Protein AF-A0A4Q6CFD6-F1 (afdb_monomer)

Mean predicted aligned error: 5.99 Å

Nearest PDB structures (foldseek):
  7rit-assembly1_B  TM=1.776E-01  e=8.446E+00  Acinetobacter baumannii

pLDDT: mean 86.44, std 11.97, range [40.09, 97.31]

Sequence (255 aa):
MLVCKTVNGDTLKNSIEDVKRLFPLVIKRTWFPLLVLHFGKEISLQLLNYAGLMVQREGREDIGLLVAVVGTNFFFEILWSAVWSFAAI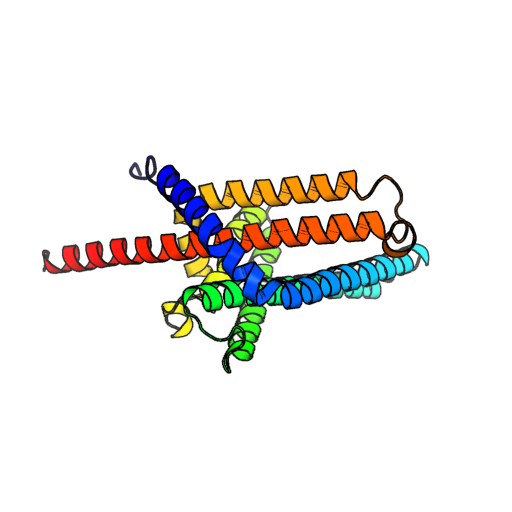SATRAALRDEPVFSSRSLTDLNQLLIEGVRSMAAVVFRLPLLLIPAAVEVLRLLFVPHVVILDRVYQVGQADALKRSRTFARLGWLPLLISTLLVFSTGILIDSVTQGASGEAWLWQRPGAFLLSALLTLFINLVYEVFLVALFLRLTVRIADSGENHAHVQLETS

Foldseek 3Di:
DPPQPPPQPVLLVVLVVLLVVQVVLLCVQQVVVLLVLLVVLVVVVLVLVVVVVVCVVVVPPPVVVVCVSVVVNVLSVLLSVLVNLLQLLLSSVCSVPVDPSDDPCSVVLSVVSSVLSVVLVVVLVVCVVVDPVVSVVSVLLLPCLSVCSPPPPCVVVVNDDSSVVSNVLCVSNVPSSVVLVVVLVVVLVVLCPVLVPPDPDSCCPPPVPSVVVSSVVNSVSSSSSSSSSNSSSVVSVVVVVVVVVVVVVVVVVVD

Radius of gyration: 20.45 Å; Cα contacts (8 Å, |Δi|>4): 184; chains: 1; bounding box: 67×40×55 Å

Solvent-accessible surface area (backbone atoms only — not comparable to full-atom values): 14093 Å² total; per-residue (Å²): 146,80,89,76,85,72,66,66,61,62,54,48,56,51,24,52,54,46,29,70,62,45,49,63,48,29,46,77,76,37,45,66,64,53,46,55,53,50,54,50,47,53,54,51,51,52,53,50,51,51,52,52,51,51,49,60,70,71,70,59,86,47,62,68,58,51,51,50,51,53,53,49,52,53,49,50,52,52,50,49,50,39,53,47,51,50,52,53,52,33,31,46,49,15,56,74,69,76,45,70,62,74,51,95,57,45,66,58,53,49,51,51,36,46,56,50,48,54,55,52,47,49,62,29,58,74,30,46,84,80,39,65,66,66,21,54,54,45,50,61,26,48,67,40,31,64,52,36,64,76,67,33,64,54,40,70,73,67,78,45,57,51,68,64,52,13,38,52,53,32,67,78,43,41,64,63,50,50,54,53,51,51,50,53,52,51,50,49,53,50,50,47,63,70,60,58,66,92,57,99,58,77,50,67,79,78,39,46,67,56,47,51,52,49,52,53,51,49,52,52,51,54,50,54,48,50,47,36,51,50,39,43,48,55,53,52,50,53,53,51,51,62,54,49,54,56,54,56,54,58,57,63,79,75,108

Structure (mmCIF, N/CA/C/O backbone):
data_AF-A0A4Q6CFD6-F1
#
_entry.id   AF-A0A4Q6CFD6-F1
#
loop_
_atom_site.group_PDB
_atom_site.id
_atom_site.type_symbol
_atom_site.label_atom_id
_atom_site.label_alt_id
_atom_site.label_comp_id
_atom_site.label_asym_id
_atom_site.label_entity_id
_atom_site.label_seq_id
_atom_site.pdbx_PDB_ins_code
_atom_site.Cartn_x
_atom_site.Cartn_y
_atom_site.Cartn_z
_atom_site.occupancy
_atom_site.B_iso_or_equiv
_atom_site.auth_seq_id
_atom_site.auth_comp_id
_atom_site.auth_asym_id
_atom_site.auth_atom_id
_atom_site.pdbx_PDB_model_num
ATOM 1 N N . MET A 1 1 ? -27.867 18.182 6.237 1.00 45.31 1 MET A N 1
ATOM 2 C CA . MET A 1 1 ? -26.521 18.166 5.613 1.00 45.31 1 MET A CA 1
ATOM 3 C C . MET A 1 1 ? -25.589 19.216 6.253 1.00 45.31 1 MET A C 1
ATOM 5 O O . MET A 1 1 ? -24.952 19.971 5.536 1.00 45.31 1 MET A O 1
ATOM 9 N N . LEU A 1 2 ? -25.499 19.294 7.595 1.00 40.09 2 LEU A N 1
ATOM 10 C CA . LEU A 1 2 ? -24.800 20.402 8.290 1.00 40.09 2 LEU A CA 1
ATOM 11 C C . LEU A 1 2 ? -23.955 20.006 9.523 1.00 40.09 2 LEU A C 1
ATOM 13 O O . LEU A 1 2 ? -23.436 20.882 10.201 1.00 40.09 2 LEU A O 1
ATOM 17 N N . VAL A 1 3 ? -23.709 18.714 9.776 1.00 44.31 3 VAL A N 1
ATOM 18 C CA . VAL A 1 3 ? -22.862 18.252 10.903 1.00 44.31 3 VAL A CA 1
ATOM 19 C C . VAL A 1 3 ? -21.558 17.637 10.387 1.00 44.31 3 VAL A C 1
ATOM 21 O O . VAL A 1 3 ? -21.217 16.499 10.684 1.00 44.31 3 VAL A O 1
ATOM 24 N N . CYS A 1 4 ? -20.836 18.365 9.531 1.00 49.62 4 CYS A N 1
ATOM 25 C CA . CYS A 1 4 ? -19.541 17.903 9.009 1.00 49.62 4 CYS A CA 1
ATOM 26 C C . CYS A 1 4 ? -18.388 18.887 9.273 1.00 49.62 4 CYS A C 1
ATOM 28 O O . CYS A 1 4 ? -17.278 18.659 8.800 1.00 49.62 4 CYS A O 1
ATOM 30 N N . LYS A 1 5 ? -18.629 19.995 9.993 1.00 50.88 5 LYS A N 1
ATOM 31 C CA . LYS A 1 5 ? -17.752 21.176 9.920 1.00 50.88 5 LYS A CA 1
ATOM 32 C C . LYS A 1 5 ? -16.665 21.305 10.995 1.00 50.88 5 LYS A C 1
ATOM 34 O O . LYS A 1 5 ? -15.739 22.069 10.772 1.00 50.88 5 LYS A O 1
ATOM 39 N N . THR A 1 6 ? -16.712 20.562 12.101 1.00 53.62 6 THR A N 1
ATOM 40 C CA . THR A 1 6 ? -15.734 20.732 13.204 1.00 53.62 6 THR A CA 1
ATOM 41 C C . THR A 1 6 ? -14.923 19.483 13.549 1.00 53.62 6 THR A C 1
ATOM 43 O O . THR A 1 6 ? -13.906 19.589 14.219 1.00 53.62 6 THR A O 1
ATOM 46 N N . VAL A 1 7 ? -15.291 18.301 13.047 1.00 57.81 7 VAL A N 1
ATOM 47 C CA . VAL A 1 7 ? -14.752 17.033 13.585 1.00 57.81 7 VAL A CA 1
ATOM 48 C C . VAL A 1 7 ? -13.435 16.570 12.934 1.00 57.81 7 VAL A C 1
ATOM 50 O O . VAL A 1 7 ? -12.768 15.655 13.418 1.00 57.81 7 VAL A O 1
ATOM 53 N N . ASN A 1 8 ? -13.002 17.208 11.845 1.00 67.88 8 ASN A N 1
ATOM 54 C CA . ASN A 1 8 ?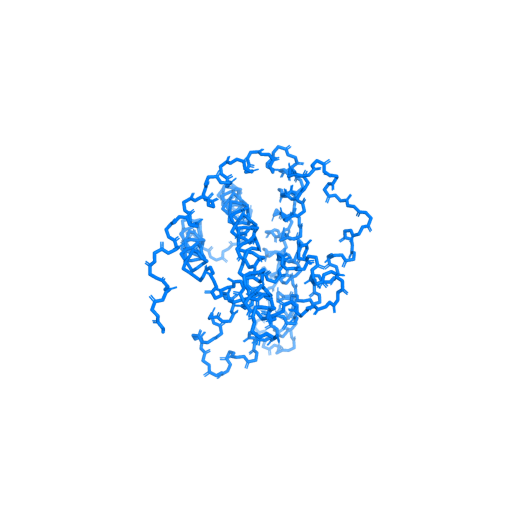 -11.803 16.759 11.125 1.00 67.88 8 ASN A CA 1
ATOM 55 C C . ASN A 1 8 ? -10.486 17.232 11.763 1.00 67.88 8 ASN A C 1
ATOM 57 O O . ASN A 1 8 ? -9.474 16.553 11.602 1.00 67.88 8 ASN A O 1
ATOM 61 N N . GLY A 1 9 ? -10.495 18.350 12.501 1.00 79.12 9 GLY A N 1
ATOM 62 C CA . GLY A 1 9 ? -9.289 18.909 13.122 1.00 79.12 9 GLY A CA 1
ATOM 63 C C . GLY A 1 9 ? -8.735 18.022 14.237 1.00 79.12 9 GLY A C 1
ATOM 64 O O . GLY A 1 9 ? -7.577 17.606 14.182 1.00 79.12 9 GLY A O 1
ATOM 65 N N . ASP A 1 10 ? -9.588 17.657 15.197 1.00 85.75 10 ASP A N 1
ATOM 66 C CA . ASP A 1 10 ? -9.185 16.838 16.347 1.00 85.75 10 ASP A CA 1
ATOM 67 C C . ASP A 1 10 ? -8.786 15.424 15.926 1.00 85.75 10 ASP A C 1
ATOM 69 O O . ASP A 1 10 ? -7.810 14.872 16.431 1.00 85.75 10 ASP A O 1
ATOM 73 N N . THR A 1 11 ? -9.486 14.848 14.941 1.00 85.88 11 THR A N 1
ATOM 74 C CA . THR A 1 11 ? -9.147 13.519 14.412 1.00 85.88 11 THR A CA 1
ATOM 75 C C . THR A 1 11 ? -7.726 13.508 13.846 1.00 85.88 11 THR A C 1
ATOM 77 O O . THR A 1 11 ? -6.941 12.633 14.199 1.00 85.88 11 THR A O 1
ATOM 80 N N . LEU A 1 12 ? -7.371 14.502 13.021 1.00 85.94 12 LEU A N 1
ATOM 81 C CA . LEU A 1 12 ? -6.040 14.595 12.422 1.00 85.94 12 LEU A CA 1
ATOM 82 C C . LEU A 1 12 ? -4.954 14.823 13.477 1.00 85.94 12 LEU A C 1
ATOM 84 O O . LEU A 1 12 ? -3.947 14.116 13.477 1.00 85.94 12 LEU A O 1
ATOM 88 N N . LYS A 1 13 ? -5.158 15.793 14.378 1.00 90.56 13 LYS A N 1
ATOM 89 C CA . LYS A 1 13 ? -4.190 16.121 15.433 1.00 90.56 13 LYS A CA 1
ATOM 90 C C . LYS A 1 13 ? -3.875 14.893 16.279 1.00 90.56 13 LYS A C 1
ATOM 92 O O . LYS A 1 13 ? -2.713 14.550 16.481 1.00 90.56 13 LYS A O 1
ATOM 97 N N . ASN A 1 14 ? -4.915 14.205 16.718 1.00 90.88 14 ASN A N 1
ATOM 98 C CA . ASN A 1 14 ? -4.748 13.077 17.602 1.00 90.88 14 ASN A CA 1
ATOM 99 C C . ASN A 1 14 ? -4.170 11.850 16.846 1.00 90.88 14 ASN A C 1
ATOM 101 O O . ASN A 1 14 ? -3.363 11.113 17.408 1.00 90.88 14 ASN A O 1
ATOM 105 N N . SER A 1 15 ? -4.485 11.655 15.554 1.00 88.38 15 SER A N 1
ATOM 106 C CA . SER A 1 15 ? -3.799 10.653 14.712 1.00 88.38 15 SER A CA 1
ATOM 107 C C . SER A 1 15 ? -2.291 10.910 14.627 1.00 88.38 15 SER A C 1
ATOM 109 O O . SER A 1 15 ? -1.509 9.965 14.665 1.00 88.38 15 SER A O 1
ATOM 111 N N . ILE A 1 16 ? -1.861 12.172 14.544 1.00 90.94 16 ILE A N 1
ATOM 112 C CA . ILE A 1 16 ? -0.434 12.532 14.529 1.00 90.94 16 ILE A CA 1
ATOM 113 C C . ILE A 1 16 ? 0.237 12.184 15.867 1.00 90.94 16 ILE A C 1
ATOM 115 O O . ILE A 1 16 ? 1.375 11.712 15.881 1.00 90.94 16 ILE A O 1
ATOM 119 N N . GLU A 1 17 ? -0.447 12.398 16.992 1.00 94.19 17 GLU A N 1
ATOM 120 C CA . GLU A 1 17 ? 0.059 12.014 18.317 1.00 94.19 17 GLU A CA 1
ATOM 121 C C . GLU A 1 17 ? 0.232 10.493 18.442 1.00 94.19 17 GLU A C 1
ATOM 123 O O . GLU A 1 17 ? 1.274 10.034 18.919 1.00 94.19 17 GLU A O 1
ATOM 128 N N . ASP A 1 18 ? -0.716 9.708 17.924 1.00 91.56 18 ASP A N 1
ATOM 129 C CA . ASP A 1 18 ? -0.591 8.248 17.887 1.00 91.56 18 ASP A CA 1
ATOM 130 C C . ASP A 1 18 ? 0.596 7.805 17.030 1.00 91.56 18 ASP A C 1
ATOM 132 O O . ASP A 1 18 ? 1.359 6.939 17.452 1.00 91.56 18 ASP A O 1
ATOM 136 N N . VAL A 1 19 ? 0.810 8.420 15.860 1.00 92.50 19 VAL A N 1
ATOM 137 C CA . VAL A 1 19 ? 1.964 8.104 14.999 1.00 92.50 19 VAL A CA 1
ATOM 138 C C . VAL A 1 19 ? 3.273 8.329 15.744 1.00 92.50 19 VAL A C 1
ATOM 140 O O . VAL A 1 19 ? 4.127 7.446 15.739 1.00 92.50 19 VAL A O 1
ATOM 143 N N . LYS A 1 20 ? 3.427 9.458 16.449 1.00 93.88 20 LYS A N 1
ATOM 144 C CA . LYS A 1 20 ? 4.636 9.740 17.246 1.00 93.88 20 LYS A CA 1
ATOM 145 C C . LYS A 1 20 ? 4.902 8.664 18.299 1.00 93.88 20 LYS A C 1
ATOM 147 O O . LYS A 1 20 ? 6.059 8.348 18.567 1.00 93.88 20 LYS A O 1
ATOM 152 N N . ARG A 1 21 ? 3.844 8.093 18.879 1.00 93.44 21 ARG A N 1
ATOM 153 C CA . ARG A 1 21 ? 3.939 7.019 19.874 1.00 93.44 21 ARG A CA 1
ATOM 154 C C . ARG A 1 21 ? 4.226 5.654 19.242 1.00 93.44 21 ARG A C 1
ATOM 156 O O . ARG A 1 21 ? 5.036 4.899 19.773 1.00 93.44 21 ARG A O 1
ATOM 163 N N . LEU A 1 22 ? 3.561 5.326 18.135 1.00 90.50 22 LEU A N 1
ATOM 164 C CA . LEU A 1 22 ? 3.615 4.005 17.499 1.00 90.50 22 LEU A CA 1
ATOM 165 C C . LEU A 1 22 ? 4.868 3.805 16.655 1.00 90.50 22 LEU A C 1
ATOM 167 O O . LEU A 1 22 ? 5.467 2.733 16.685 1.00 90.50 22 LEU A O 1
ATOM 171 N N . PHE A 1 23 ? 5.291 4.838 15.935 1.00 93.00 23 PHE A N 1
ATOM 172 C CA . PHE A 1 23 ? 6.410 4.776 15.005 1.00 93.00 23 PHE A CA 1
ATOM 173 C C . PHE A 1 23 ? 7.713 4.205 15.604 1.00 93.00 23 PHE A C 1
ATOM 175 O O . PHE A 1 23 ? 8.246 3.251 15.029 1.00 93.00 23 PHE A O 1
ATOM 182 N N . PRO A 1 24 ? 8.223 4.673 16.767 1.00 93.69 24 PRO A N 1
ATOM 183 C CA . PRO A 1 24 ? 9.449 4.112 17.341 1.00 93.69 24 PRO A CA 1
ATOM 184 C C . PRO A 1 24 ? 9.294 2.642 17.760 1.00 93.69 24 PRO A C 1
ATOM 186 O O . PRO A 1 24 ? 10.254 1.875 17.671 1.00 93.69 24 PRO A O 1
ATOM 189 N N . LEU A 1 25 ? 8.093 2.226 18.179 1.00 91.44 25 LEU A N 1
ATOM 190 C CA . LEU A 1 25 ? 7.808 0.835 18.546 1.00 91.44 25 LEU A CA 1
ATOM 191 C C . LEU A 1 25 ? 7.821 -0.076 17.313 1.00 91.44 25 LEU A C 1
ATOM 193 O O . LEU A 1 25 ? 8.424 -1.151 17.347 1.00 91.44 25 LEU A O 1
ATOM 197 N N . VAL A 1 26 ? 7.204 0.381 16.219 1.00 91.00 26 VAL A N 1
ATOM 198 C CA . VAL A 1 26 ? 7.178 -0.330 14.934 1.00 91.00 26 VAL A CA 1
ATOM 199 C C . VAL A 1 26 ? 8.594 -0.492 14.388 1.00 91.00 26 VAL A C 1
ATOM 201 O O . VAL A 1 26 ? 9.001 -1.619 14.096 1.00 91.00 26 VAL A O 1
ATOM 204 N N . ILE A 1 27 ? 9.380 0.592 14.341 1.00 92.62 27 ILE A N 1
ATOM 205 C CA . ILE A 1 27 ? 10.785 0.538 13.912 1.00 92.62 27 ILE A CA 1
ATOM 206 C C . ILE A 1 27 ? 11.562 -0.469 14.755 1.00 92.62 27 ILE A C 1
ATOM 208 O O . ILE A 1 27 ? 12.156 -1.391 14.202 1.00 92.62 27 ILE A O 1
ATOM 212 N N . LYS A 1 28 ? 11.526 -0.348 16.087 1.00 91.62 28 LYS A N 1
ATOM 213 C CA . LYS A 1 28 ? 12.325 -1.200 16.979 1.00 91.62 28 LYS A CA 1
ATOM 214 C C . LYS A 1 28 ? 12.089 -2.694 16.733 1.00 91.62 28 LYS A C 1
ATOM 216 O O . LYS A 1 28 ? 13.033 -3.475 16.816 1.00 91.62 28 LYS A O 1
ATOM 221 N N . ARG A 1 29 ? 10.848 -3.090 16.434 1.00 86.38 29 ARG A N 1
ATOM 222 C CA . ARG A 1 29 ? 10.456 -4.500 16.291 1.00 86.38 29 ARG A CA 1
ATOM 223 C C . ARG A 1 29 ? 10.582 -5.030 14.860 1.00 86.38 29 ARG A C 1
ATOM 225 O O . ARG A 1 29 ? 10.753 -6.233 14.693 1.00 86.38 29 ARG A O 1
ATOM 232 N N . THR A 1 30 ? 10.479 -4.173 13.840 1.00 87.12 30 THR A N 1
ATOM 233 C CA . THR A 1 30 ? 10.260 -4.625 12.448 1.00 87.12 30 THR A CA 1
ATOM 234 C C . THR A 1 30 ? 11.104 -3.940 11.378 1.00 87.12 30 THR A C 1
ATOM 236 O O . THR A 1 30 ? 10.940 -4.253 10.200 1.00 87.12 30 THR A O 1
ATOM 239 N N . TRP A 1 31 ? 12.050 -3.069 11.750 1.00 88.38 31 TRP A N 1
ATOM 240 C CA . TRP A 1 31 ? 12.871 -2.348 10.770 1.00 88.38 31 TRP A CA 1
ATOM 241 C C . TRP A 1 31 ? 13.600 -3.279 9.791 1.00 88.38 31 TRP A C 1
ATOM 243 O O . TRP A 1 31 ? 13.609 -2.996 8.599 1.00 88.38 31 TRP A O 1
ATOM 253 N N . PHE A 1 32 ? 14.170 -4.396 10.262 1.00 90.75 32 PHE A N 1
ATOM 254 C CA . PHE A 1 32 ? 14.958 -5.283 9.403 1.00 90.75 32 PHE A CA 1
ATOM 255 C C . PHE A 1 32 ? 14.094 -6.030 8.369 1.00 90.75 32 PHE A C 1
ATOM 257 O O . PHE A 1 32 ? 14.394 -5.915 7.181 1.00 90.75 32 PHE A O 1
ATOM 264 N N . PRO A 1 33 ? 12.989 -6.716 8.740 1.00 89.88 33 PRO A N 1
ATOM 265 C CA . PRO A 1 33 ? 12.071 -7.290 7.755 1.00 89.88 33 PRO A CA 1
ATOM 266 C C . PRO A 1 33 ? 11.522 -6.264 6.758 1.00 89.88 33 PRO A C 1
ATOM 268 O O . PRO A 1 33 ? 11.479 -6.544 5.564 1.00 89.88 33 PRO A O 1
ATOM 271 N N . LEU A 1 34 ? 11.138 -5.070 7.226 1.00 90.06 34 LEU A N 1
ATOM 272 C CA . LEU A 1 34 ? 10.623 -4.009 6.355 1.00 90.06 34 LEU A CA 1
ATOM 273 C C . LEU A 1 34 ? 11.688 -3.506 5.378 1.00 90.06 34 LEU A C 1
ATOM 275 O O . LEU A 1 34 ? 11.382 -3.272 4.213 1.00 90.06 34 LEU A O 1
ATOM 279 N N . LEU A 1 35 ? 12.938 -3.395 5.830 1.00 92.19 35 LEU A N 1
ATOM 280 C CA . LEU A 1 35 ? 14.068 -3.044 4.980 1.00 92.19 35 LEU A CA 1
ATOM 281 C C . LEU A 1 35 ? 14.268 -4.108 3.898 1.00 92.19 35 LEU A C 1
ATOM 283 O O . LEU A 1 35 ? 14.272 -3.772 2.719 1.00 92.19 35 LEU A O 1
ATOM 287 N N . VAL A 1 36 ? 14.357 -5.389 4.269 1.00 93.00 36 VAL A N 1
ATOM 288 C CA . VAL A 1 36 ? 14.520 -6.490 3.303 1.00 93.00 36 VAL A CA 1
ATOM 289 C C . VAL A 1 36 ? 13.386 -6.501 2.274 1.00 93.00 36 VAL A C 1
ATOM 291 O O . VAL A 1 36 ? 13.651 -6.607 1.078 1.00 93.00 36 VAL A O 1
ATOM 294 N N . LEU A 1 37 ? 12.136 -6.336 2.716 1.00 92.19 37 LEU A N 1
ATOM 295 C CA . LEU A 1 37 ? 10.973 -6.269 1.829 1.00 92.19 37 LEU A CA 1
ATOM 296 C C . LEU A 1 37 ? 11.038 -5.074 0.874 1.00 92.19 37 LEU A C 1
ATOM 298 O O . LEU A 1 37 ? 10.782 -5.229 -0.318 1.00 92.19 37 LEU A O 1
ATOM 302 N N . HIS A 1 38 ? 11.403 -3.895 1.376 1.00 90.62 38 HIS A N 1
ATOM 303 C CA . HIS A 1 38 ? 11.493 -2.694 0.554 1.00 90.62 38 HIS A CA 1
ATOM 304 C C . HIS A 1 38 ? 12.606 -2.799 -0.491 1.00 90.62 38 HIS A C 1
ATOM 306 O O . HIS A 1 38 ? 12.354 -2.573 -1.668 1.00 90.62 38 HIS A O 1
ATOM 312 N N . PHE A 1 39 ? 13.810 -3.225 -0.102 1.00 90.50 39 PHE A N 1
ATOM 313 C CA . PHE A 1 39 ? 14.898 -3.439 -1.061 1.00 90.50 39 PHE A CA 1
ATOM 314 C C . PHE A 1 39 ? 14.562 -4.540 -2.071 1.00 90.50 39 PHE A C 1
ATOM 316 O O . PHE A 1 39 ? 14.863 -4.392 -3.253 1.00 90.50 39 PHE A O 1
ATOM 323 N N . GLY A 1 40 ? 13.896 -5.615 -1.638 1.00 91.44 40 GLY A N 1
ATOM 324 C CA . GLY A 1 40 ? 13.399 -6.660 -2.533 1.00 91.44 40 GLY A CA 1
ATOM 325 C C . GLY A 1 40 ? 12.425 -6.118 -3.582 1.00 91.44 40 GLY A C 1
ATOM 326 O O . GLY A 1 40 ? 12.566 -6.439 -4.766 1.00 91.44 40 GLY A O 1
ATOM 327 N N . LYS A 1 41 ? 11.493 -5.243 -3.175 1.00 90.94 41 LYS A N 1
ATOM 328 C CA . LYS A 1 41 ? 10.598 -4.519 -4.087 1.00 90.94 41 LYS A CA 1
ATOM 329 C C . LYS A 1 41 ? 11.390 -3.673 -5.083 1.00 90.94 41 LYS A C 1
ATOM 331 O O . LYS A 1 41 ? 11.209 -3.850 -6.284 1.00 90.94 41 LYS A O 1
ATOM 336 N N . GLU A 1 42 ? 12.271 -2.796 -4.604 1.00 86.62 42 GLU A N 1
ATOM 337 C CA . GLU A 1 42 ? 13.028 -1.879 -5.467 1.00 86.62 42 GLU A CA 1
ATOM 338 C C . GLU A 1 42 ? 13.885 -2.634 -6.492 1.00 86.62 42 GLU A C 1
ATOM 340 O O . GLU A 1 42 ? 13.864 -2.314 -7.678 1.00 86.62 42 GLU A O 1
ATOM 345 N N . ILE A 1 43 ? 14.576 -3.700 -6.075 1.00 87.06 43 ILE A N 1
ATOM 346 C CA . ILE A 1 43 ? 15.359 -4.545 -6.988 1.00 87.06 43 ILE A CA 1
ATOM 347 C C . ILE A 1 43 ? 14.451 -5.203 -8.034 1.00 87.06 43 ILE A C 1
ATOM 349 O O . ILE A 1 43 ? 14.777 -5.196 -9.221 1.00 87.06 43 ILE A O 1
ATOM 353 N N . SER A 1 44 ? 13.301 -5.741 -7.618 1.00 89.19 44 SER A N 1
ATOM 354 C CA . SER A 1 44 ? 12.350 -6.388 -8.532 1.00 89.19 44 SER A CA 1
ATOM 355 C C . SER A 1 44 ? 11.814 -5.408 -9.580 1.00 89.19 44 SER A C 1
ATOM 357 O O . SER A 1 44 ? 11.769 -5.741 -10.763 1.00 89.19 44 SER A O 1
ATOM 359 N N . LEU A 1 45 ? 11.463 -4.186 -9.168 1.00 85.25 45 LEU A N 1
ATOM 360 C CA . LEU A 1 45 ? 10.993 -3.138 -10.076 1.00 85.25 45 LEU A CA 1
ATOM 361 C C . LEU A 1 45 ? 12.082 -2.697 -11.056 1.00 85.25 45 LEU A C 1
ATOM 363 O O . LEU A 1 45 ? 11.811 -2.550 -12.246 1.00 85.25 45 LEU A O 1
ATOM 367 N N . GLN A 1 46 ? 13.328 -2.551 -10.600 1.00 83.81 46 GLN A N 1
ATOM 368 C CA . GLN A 1 46 ? 14.454 -2.225 -11.481 1.00 83.81 46 GLN A CA 1
ATOM 369 C C . GLN A 1 46 ? 14.698 -3.317 -12.532 1.00 83.81 46 GLN A C 1
ATOM 371 O O . GLN A 1 46 ? 14.918 -3.003 -13.702 1.00 83.81 46 GLN A O 1
ATOM 376 N N . LEU A 1 47 ? 14.607 -4.595 -12.148 1.00 85.81 47 LEU A N 1
ATOM 377 C CA . LEU A 1 47 ? 14.736 -5.717 -13.083 1.00 85.81 47 LEU A CA 1
ATOM 378 C C . LEU A 1 47 ? 13.609 -5.731 -14.126 1.00 85.81 47 LEU A C 1
ATOM 380 O O . LEU A 1 47 ? 13.875 -5.939 -15.310 1.00 85.81 47 LEU A O 1
ATOM 384 N N . LEU A 1 48 ? 12.366 -5.465 -13.712 1.00 86.12 48 LEU A N 1
ATOM 385 C CA . LEU A 1 48 ? 11.216 -5.384 -14.620 1.00 86.12 48 LEU A CA 1
ATOM 386 C C . LEU A 1 48 ? 11.323 -4.199 -15.583 1.00 86.12 48 LEU A C 1
ATOM 388 O O . LEU A 1 48 ? 11.087 -4.362 -16.780 1.00 86.12 48 LEU A O 1
ATOM 392 N N . ASN A 1 49 ? 11.731 -3.031 -15.089 1.00 83.81 49 ASN A N 1
ATOM 393 C CA . ASN A 1 49 ? 11.950 -1.847 -15.918 1.00 83.81 49 ASN A CA 1
ATOM 394 C C . ASN A 1 49 ? 13.066 -2.085 -16.940 1.00 83.81 49 ASN A C 1
ATOM 396 O O . ASN A 1 49 ? 12.914 -1.747 -18.113 1.00 83.81 49 ASN A O 1
ATOM 400 N N . TYR A 1 50 ? 14.163 -2.721 -16.524 1.00 84.06 50 TYR A N 1
ATOM 401 C CA . TYR A 1 50 ? 15.242 -3.109 -17.428 1.00 84.06 50 TYR A CA 1
ATOM 402 C C . TYR A 1 50 ? 14.764 -4.081 -18.514 1.00 84.06 50 TYR A C 1
ATOM 404 O O . TYR A 1 50 ? 15.061 -3.874 -19.690 1.00 84.06 50 TYR A O 1
ATOM 412 N N . ALA A 1 51 ? 13.979 -5.099 -18.146 1.00 84.81 51 ALA A N 1
ATOM 413 C CA . ALA A 1 51 ? 13.380 -6.015 -19.111 1.00 84.81 51 ALA A CA 1
ATOM 414 C C . ALA A 1 51 ? 12.472 -5.267 -20.104 1.00 84.81 51 ALA A C 1
ATOM 416 O O . ALA A 1 51 ? 12.601 -5.460 -21.310 1.00 84.81 51 ALA A O 1
ATOM 417 N N . GLY A 1 52 ? 11.626 -4.350 -19.621 1.00 84.81 52 GLY A N 1
ATOM 418 C CA . GLY A 1 52 ? 10.773 -3.511 -20.468 1.00 84.81 52 GLY A CA 1
ATOM 419 C C . GLY A 1 52 ? 11.562 -2.645 -21.456 1.00 84.81 52 GLY A C 1
ATOM 420 O O . GLY A 1 52 ? 11.201 -2.568 -22.630 1.00 84.81 52 GLY A O 1
ATOM 421 N N . LEU A 1 53 ? 12.678 -2.054 -21.020 1.00 84.38 53 LEU A N 1
ATOM 422 C CA . LEU A 1 53 ? 13.568 -1.281 -21.891 1.00 84.38 53 LEU A CA 1
ATOM 423 C C . LEU A 1 53 ? 14.240 -2.149 -22.960 1.00 84.38 53 LEU A C 1
ATOM 425 O O . LEU A 1 53 ? 14.387 -1.700 -24.095 1.00 84.38 53 LEU A O 1
ATOM 429 N N . MET A 1 54 ? 14.638 -3.378 -22.626 1.00 84.38 54 MET A N 1
ATOM 430 C CA . MET A 1 54 ? 15.232 -4.293 -23.606 1.00 84.38 54 MET A CA 1
ATOM 431 C C . MET A 1 54 ? 14.227 -4.712 -24.677 1.00 84.38 54 MET A C 1
ATOM 433 O O . MET A 1 54 ? 14.554 -4.665 -25.860 1.00 84.38 54 MET A O 1
ATOM 437 N N . VAL A 1 55 ? 12.982 -4.992 -24.283 1.00 84.81 55 VAL A N 1
ATOM 438 C CA . VAL A 1 55 ? 11.889 -5.264 -25.229 1.00 84.81 55 VAL A CA 1
ATOM 439 C C . VAL A 1 55 ? 11.674 -4.092 -26.190 1.00 84.81 55 VAL A C 1
ATOM 441 O O . VAL A 1 55 ? 11.555 -4.296 -27.396 1.00 84.81 55 VAL A O 1
ATOM 444 N N . GLN A 1 56 ? 11.676 -2.856 -25.681 1.00 83.69 56 GLN A N 1
ATOM 445 C CA . GLN A 1 56 ? 11.515 -1.660 -26.515 1.00 83.69 56 GLN A CA 1
ATOM 446 C C . GLN A 1 56 ? 12.700 -1.434 -27.465 1.00 83.69 56 GLN A C 1
ATOM 448 O O . GLN A 1 56 ? 12.501 -1.049 -28.616 1.00 83.69 56 GLN A O 1
ATOM 453 N N . ARG A 1 57 ? 13.936 -1.673 -27.004 1.00 85.00 57 ARG A N 1
ATOM 454 C CA . ARG A 1 57 ? 15.157 -1.466 -27.804 1.00 85.00 57 ARG A CA 1
ATOM 455 C C . ARG A 1 57 ? 15.289 -2.440 -28.967 1.00 85.00 57 ARG A C 1
ATOM 457 O O . ARG A 1 57 ? 15.824 -2.055 -30.001 1.00 85.00 57 ARG A O 1
ATOM 464 N N . GLU A 1 58 ? 14.811 -3.672 -28.820 1.00 84.25 58 GLU A N 1
ATOM 465 C CA . GLU A 1 58 ? 14.876 -4.675 -29.889 1.00 84.25 58 GLU A CA 1
ATOM 466 C C . GLU A 1 58 ? 13.911 -4.394 -31.055 1.00 84.25 58 GLU A C 1
ATOM 468 O O . GLU A 1 58 ? 13.925 -5.121 -32.048 1.00 84.25 58 GLU A O 1
ATOM 473 N N . GLY A 1 59 ? 13.084 -3.341 -30.975 1.00 72.69 59 GLY A N 1
ATOM 474 C CA . GLY A 1 59 ? 12.216 -2.905 -32.075 1.00 72.69 59 GLY A CA 1
ATOM 475 C C . GLY A 1 59 ? 11.157 -3.936 -32.474 1.00 72.69 59 GLY A C 1
ATOM 476 O O . GLY A 1 59 ? 10.524 -3.808 -33.521 1.00 72.69 59 GLY A O 1
ATOM 477 N N . ARG A 1 60 ? 10.962 -4.977 -31.657 1.00 69.38 60 ARG A N 1
ATOM 478 C CA . ARG A 1 60 ? 9.906 -5.965 -31.837 1.00 69.38 60 ARG A CA 1
ATOM 479 C C . ARG A 1 60 ? 8.647 -5.435 -31.175 1.00 69.38 60 ARG A C 1
ATOM 481 O O . ARG A 1 60 ? 8.486 -5.533 -29.963 1.00 69.38 60 ARG A O 1
ATOM 488 N N . GLU A 1 61 ? 7.735 -4.918 -31.991 1.00 72.81 61 GLU A N 1
ATOM 489 C CA . GLU A 1 61 ? 6.352 -4.602 -31.609 1.00 72.81 61 GLU A CA 1
ATOM 490 C C . GLU A 1 61 ? 5.535 -5.886 -31.343 1.00 72.81 61 GLU A C 1
ATOM 492 O O . GLU A 1 61 ? 4.418 -6.056 -31.829 1.00 72.81 61 GLU A O 1
ATOM 497 N N . ASP A 1 62 ? 6.095 -6.840 -30.594 1.00 86.38 62 ASP A N 1
ATOM 498 C CA . ASP A 1 62 ? 5.359 -8.017 -30.157 1.00 86.38 62 ASP A CA 1
ATOM 499 C C . ASP A 1 62 ? 4.381 -7.589 -29.060 1.00 86.38 62 ASP A C 1
ATOM 501 O O . ASP A 1 62 ? 4.726 -7.441 -27.882 1.00 86.38 62 ASP A O 1
ATOM 505 N N . ILE A 1 63 ? 3.136 -7.362 -29.476 1.00 87.00 63 ILE A N 1
ATOM 506 C CA . ILE A 1 63 ? 2.025 -6.993 -28.599 1.00 87.00 63 ILE A CA 1
ATOM 507 C C . ILE A 1 63 ? 1.891 -8.003 -27.450 1.00 87.00 63 ILE A C 1
ATOM 509 O O . ILE A 1 63 ? 1.596 -7.605 -26.324 1.00 87.00 63 ILE A O 1
ATOM 513 N N . GLY A 1 64 ? 2.146 -9.293 -27.698 1.00 89.75 64 GLY A N 1
ATOM 514 C CA . GLY A 1 64 ? 2.081 -10.329 -26.670 1.00 89.75 64 GLY A CA 1
ATOM 515 C C . GLY A 1 64 ? 3.120 -10.114 -25.572 1.00 89.75 64 GLY A C 1
ATOM 516 O O . GLY A 1 64 ? 2.796 -10.198 -24.385 1.00 89.75 64 GLY A O 1
ATOM 517 N N . LEU A 1 65 ? 4.346 -9.758 -25.954 1.00 86.69 65 LEU A N 1
ATOM 518 C CA . LEU A 1 65 ? 5.426 -9.460 -25.015 1.00 86.69 65 LEU A CA 1
ATOM 519 C C . LEU A 1 65 ? 5.156 -8.176 -24.220 1.00 86.69 65 LEU A C 1
ATOM 521 O O . LEU A 1 65 ? 5.357 -8.156 -23.007 1.00 86.69 65 LEU A O 1
ATOM 525 N N . LEU A 1 66 ? 4.625 -7.133 -24.867 1.00 84.19 66 LEU A N 1
ATOM 526 C CA . LEU A 1 66 ? 4.210 -5.902 -24.188 1.00 84.19 66 LEU A CA 1
ATOM 527 C C . LEU A 1 66 ? 3.119 -6.182 -23.143 1.00 84.19 66 LEU A C 1
ATOM 529 O O . LEU A 1 66 ? 3.227 -5.745 -21.996 1.00 84.19 66 LEU A O 1
ATOM 533 N N . VAL A 1 67 ? 2.092 -6.953 -23.514 1.00 89.19 67 VAL A N 1
ATOM 534 C CA . VAL A 1 67 ? 1.017 -7.367 -22.600 1.00 89.19 67 VAL A CA 1
ATOM 535 C C . VAL A 1 67 ? 1.577 -8.186 -21.437 1.00 89.19 67 VAL A C 1
ATOM 537 O O . VAL A 1 67 ? 1.188 -7.952 -20.292 1.00 89.19 67 VAL A O 1
ATOM 540 N N . ALA A 1 68 ? 2.520 -9.096 -21.695 1.00 90.25 68 ALA A N 1
ATOM 541 C CA . ALA A 1 68 ? 3.162 -9.889 -20.651 1.00 90.25 68 ALA A CA 1
ATOM 542 C C . ALA A 1 68 ? 3.963 -9.014 -19.672 1.00 90.25 68 ALA A C 1
ATOM 544 O O . ALA A 1 68 ? 3.837 -9.193 -18.461 1.00 90.25 68 ALA A O 1
ATOM 545 N N . VAL A 1 69 ? 4.733 -8.038 -20.165 1.00 88.31 69 VAL A N 1
ATOM 546 C CA . VAL A 1 69 ? 5.505 -7.106 -19.322 1.00 88.31 69 VAL A CA 1
ATOM 547 C C . VAL A 1 69 ? 4.577 -6.234 -18.477 1.00 88.31 69 VAL A C 1
ATOM 549 O O . VAL A 1 69 ? 4.764 -6.144 -17.264 1.00 88.31 69 VAL A O 1
ATOM 552 N N . VAL A 1 70 ? 3.542 -5.641 -19.081 1.00 87.25 70 VAL A N 1
ATOM 553 C CA . VAL A 1 70 ? 2.565 -4.803 -18.364 1.00 87.25 70 VAL A CA 1
ATOM 554 C C . VAL A 1 70 ? 1.811 -5.620 -17.315 1.00 87.25 70 VAL A C 1
ATOM 556 O O . VAL A 1 70 ? 1.703 -5.192 -16.166 1.00 87.25 70 VAL A O 1
ATOM 559 N N . GLY A 1 71 ? 1.327 -6.810 -17.682 1.00 90.69 71 GLY A N 1
ATOM 560 C CA . GLY A 1 71 ? 0.624 -7.710 -16.768 1.00 90.69 71 GLY A CA 1
ATOM 561 C C . GLY A 1 71 ? 1.505 -8.175 -15.609 1.00 90.69 71 GLY A C 1
ATOM 562 O O . GLY A 1 71 ? 1.057 -8.196 -14.463 1.00 90.69 71 GLY A O 1
ATOM 563 N N . THR A 1 72 ? 2.775 -8.474 -15.884 1.00 90.56 72 THR A N 1
ATOM 564 C CA . THR A 1 72 ? 3.757 -8.852 -14.859 1.00 90.56 72 THR A CA 1
ATOM 565 C C . THR A 1 72 ? 4.028 -7.689 -13.912 1.00 90.56 72 THR A C 1
ATOM 567 O O . THR A 1 72 ? 3.954 -7.868 -12.699 1.00 90.56 72 THR A O 1
ATOM 570 N N . ASN A 1 73 ? 4.268 -6.486 -14.440 1.00 88.50 73 ASN A N 1
ATOM 571 C CA . ASN A 1 73 ? 4.487 -5.295 -13.621 1.00 88.50 73 ASN A CA 1
ATOM 572 C C . ASN A 1 73 ? 3.289 -5.029 -12.696 1.00 88.50 73 ASN A C 1
ATOM 574 O O . ASN A 1 73 ? 3.436 -4.868 -11.488 1.00 88.50 73 ASN A O 1
ATOM 578 N N . PHE A 1 74 ? 2.081 -5.101 -13.250 1.00 88.69 74 PHE A N 1
ATOM 579 C CA . PHE A 1 74 ? 0.847 -4.940 -12.494 1.00 88.69 74 PHE A CA 1
ATOM 580 C C . PHE A 1 74 ? 0.681 -5.989 -11.384 1.00 88.69 74 PHE A C 1
ATOM 582 O O . PHE A 1 74 ? 0.310 -5.649 -10.260 1.00 88.69 74 PHE A O 1
ATOM 589 N N . PHE A 1 75 ? 0.985 -7.258 -11.671 1.00 91.00 75 PHE A N 1
ATOM 590 C CA . PHE A 1 75 ? 0.970 -8.319 -10.665 1.00 91.00 75 PHE A CA 1
ATOM 591 C C . PHE A 1 75 ? 1.968 -8.044 -9.533 1.00 91.00 75 PHE A C 1
ATOM 593 O O . PHE A 1 75 ? 1.602 -8.155 -8.362 1.00 91.00 75 PHE A O 1
ATOM 600 N N . PHE A 1 76 ? 3.203 -7.655 -9.863 1.00 90.62 76 PHE A N 1
ATOM 601 C CA . PHE A 1 76 ? 4.226 -7.345 -8.864 1.00 90.62 76 PHE A CA 1
ATOM 602 C C . PHE A 1 76 ? 3.864 -6.132 -8.011 1.00 90.62 76 PHE A C 1
ATOM 604 O O . PHE A 1 76 ? 4.107 -6.166 -6.808 1.00 90.62 76 PHE A O 1
ATOM 611 N N . GLU A 1 77 ? 3.244 -5.101 -8.580 1.00 87.56 77 GLU A N 1
ATOM 612 C CA . GLU A 1 77 ? 2.757 -3.955 -7.805 1.00 87.56 77 GLU A CA 1
ATOM 613 C C . GLU A 1 77 ? 1.687 -4.369 -6.788 1.00 87.56 77 GLU A C 1
ATOM 615 O O . GLU A 1 77 ? 1.770 -4.001 -5.615 1.00 87.56 77 GLU A O 1
ATOM 620 N N . ILE A 1 78 ? 0.718 -5.201 -7.191 1.00 90.19 78 ILE A N 1
ATOM 621 C CA . ILE A 1 78 ? -0.302 -5.729 -6.270 1.00 90.19 78 ILE A CA 1
ATOM 622 C C . ILE A 1 78 ? 0.347 -6.594 -5.189 1.00 90.19 78 ILE A C 1
ATOM 624 O O . ILE A 1 78 ? 0.046 -6.429 -4.005 1.00 90.19 78 ILE A O 1
ATOM 628 N N . LEU A 1 79 ? 1.238 -7.504 -5.584 1.00 93.44 79 LEU A N 1
ATOM 629 C CA . LEU A 1 79 ? 1.925 -8.405 -4.666 1.00 93.44 79 LEU A CA 1
ATOM 630 C C . LEU A 1 79 ? 2.736 -7.617 -3.634 1.00 93.44 79 LEU A C 1
ATOM 632 O O . LEU A 1 79 ? 2.583 -7.840 -2.434 1.00 93.44 79 LEU A O 1
ATOM 636 N N . TRP A 1 80 ? 3.564 -6.673 -4.081 1.00 93.44 80 TRP A N 1
ATOM 637 C CA . TRP A 1 80 ? 4.403 -5.881 -3.190 1.00 93.44 80 TRP A CA 1
ATOM 638 C C . TRP A 1 80 ? 3.596 -4.931 -2.320 1.00 93.44 80 TRP A C 1
ATOM 640 O O . TRP A 1 80 ? 3.912 -4.801 -1.140 1.00 93.44 80 TRP A O 1
ATOM 650 N N . SER A 1 81 ? 2.539 -4.315 -2.854 1.00 91.00 81 SER A N 1
ATOM 651 C CA . SER A 1 81 ? 1.623 -3.500 -2.057 1.00 91.00 81 SER A CA 1
ATOM 652 C C . SER A 1 81 ? 0.957 -4.332 -0.958 1.00 91.00 81 SER A C 1
ATOM 654 O O . SER A 1 81 ? 0.970 -3.922 0.200 1.00 91.00 81 SER A O 1
ATOM 656 N N . ALA A 1 82 ? 0.457 -5.530 -1.278 1.00 94.06 82 ALA A N 1
ATOM 657 C CA . ALA A 1 82 ? -0.159 -6.417 -0.297 1.00 94.06 82 ALA A CA 1
ATOM 658 C C . ALA A 1 82 ? 0.845 -6.880 0.769 1.00 94.06 82 ALA A C 1
ATOM 660 O O . ALA A 1 82 ? 0.562 -6.786 1.961 1.00 94.06 82 ALA A O 1
ATOM 661 N N . VAL A 1 83 ? 2.034 -7.337 0.366 1.00 94.44 83 VAL A N 1
ATOM 662 C CA . VAL A 1 83 ? 3.081 -7.782 1.300 1.00 94.44 83 VAL A CA 1
ATOM 663 C C . VAL A 1 83 ? 3.537 -6.635 2.204 1.00 94.44 83 VAL A C 1
ATOM 665 O O . VAL A 1 83 ? 3.682 -6.832 3.411 1.00 94.44 83 VAL A O 1
ATOM 668 N N . TRP A 1 84 ? 3.721 -5.435 1.647 1.00 93.62 84 TRP A N 1
ATOM 669 C CA . TRP A 1 84 ? 4.107 -4.247 2.403 1.00 93.62 84 TRP A CA 1
ATOM 670 C C . TRP A 1 84 ? 3.043 -3.855 3.428 1.00 93.62 84 TRP A C 1
ATOM 672 O O . TRP A 1 84 ? 3.350 -3.779 4.620 1.00 93.62 84 TRP A O 1
ATOM 682 N N . SER A 1 85 ? 1.791 -3.666 2.999 1.00 93.44 85 SER A N 1
ATOM 683 C CA . SER A 1 85 ? 0.708 -3.288 3.909 1.00 93.44 85 SER A CA 1
ATOM 684 C C . SER A 1 85 ? 0.466 -4.379 4.955 1.00 93.44 85 SER A C 1
ATOM 686 O O . SER A 1 85 ? 0.299 -4.069 6.132 1.00 93.44 85 SER A O 1
ATOM 688 N N . PHE A 1 86 ? 0.540 -5.662 4.582 1.00 95.31 86 PHE A N 1
ATOM 689 C CA . PHE A 1 86 ? 0.466 -6.765 5.540 1.00 95.31 86 PHE A CA 1
ATOM 690 C C . PHE A 1 86 ? 1.566 -6.673 6.603 1.00 95.31 86 PHE A C 1
ATOM 692 O O . PHE A 1 86 ? 1.269 -6.744 7.798 1.00 95.31 86 PHE A O 1
ATOM 699 N N . ALA A 1 87 ? 2.823 -6.484 6.191 1.00 93.31 87 ALA A N 1
ATOM 700 C CA . ALA A 1 87 ? 3.952 -6.380 7.106 1.00 93.31 87 ALA A CA 1
ATOM 701 C C . ALA A 1 87 ? 3.831 -5.153 8.024 1.00 93.31 87 ALA A C 1
ATOM 703 O O . ALA A 1 87 ? 3.980 -5.287 9.238 1.00 93.31 87 ALA A O 1
ATOM 704 N N . ALA A 1 88 ? 3.503 -3.979 7.476 1.00 91.50 88 ALA A N 1
ATOM 705 C CA . ALA A 1 88 ? 3.377 -2.730 8.227 1.00 91.50 88 ALA A CA 1
ATOM 706 C C . ALA A 1 88 ? 2.201 -2.751 9.220 1.00 91.50 88 ALA A C 1
ATOM 708 O O . ALA A 1 88 ? 2.349 -2.360 10.385 1.00 91.50 88 ALA A O 1
ATOM 709 N N . ILE A 1 89 ? 1.039 -3.262 8.802 1.00 94.06 89 ILE A N 1
ATOM 710 C CA . ILE A 1 89 ? -0.140 -3.374 9.668 1.00 94.06 89 ILE A CA 1
ATOM 711 C C . ILE A 1 89 ? 0.107 -4.422 10.760 1.00 94.06 89 ILE A C 1
ATOM 713 O O . ILE A 1 89 ? -0.165 -4.159 11.935 1.00 94.06 89 ILE A O 1
ATOM 717 N N . SER A 1 90 ? 0.679 -5.579 10.412 1.00 93.00 90 SER A N 1
ATOM 718 C CA . SER A 1 90 ? 1.009 -6.632 11.385 1.00 93.00 90 SER A CA 1
ATOM 719 C C . SER A 1 90 ? 2.059 -6.166 12.393 1.00 93.00 90 SER A C 1
ATOM 721 O O . SER A 1 90 ? 1.913 -6.412 13.589 1.00 93.00 90 SER A O 1
ATOM 723 N N . ALA A 1 91 ? 3.072 -5.422 11.943 1.00 91.56 91 ALA A N 1
ATOM 724 C CA . ALA A 1 91 ? 4.067 -4.792 12.804 1.00 91.56 91 ALA A CA 1
ATOM 725 C C . ALA A 1 91 ? 3.433 -3.811 13.798 1.00 91.56 91 ALA A C 1
ATOM 727 O O . ALA A 1 91 ? 3.739 -3.839 14.992 1.00 91.56 91 ALA A O 1
ATOM 728 N N . THR A 1 92 ? 2.514 -2.973 13.317 1.00 90.31 92 THR A N 1
ATOM 729 C CA . THR A 1 92 ? 1.806 -1.992 14.148 1.00 90.31 92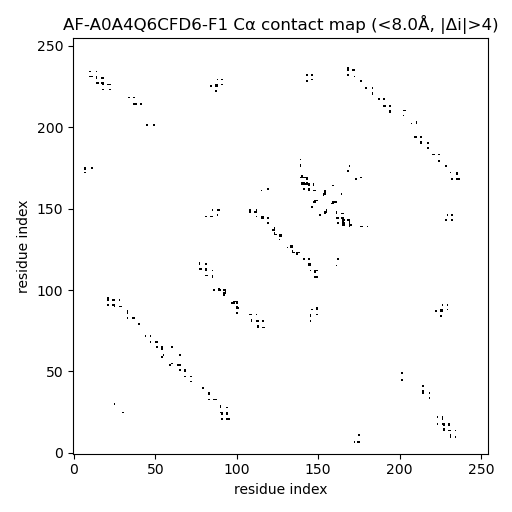 THR A CA 1
ATOM 730 C C . THR A 1 92 ? 0.892 -2.677 15.161 1.00 90.31 92 THR A C 1
ATOM 732 O O . THR A 1 92 ? 0.880 -2.315 16.338 1.00 90.31 92 THR A O 1
ATOM 735 N N . ARG A 1 93 ? 0.181 -3.731 14.751 1.00 90.94 93 ARG A N 1
ATOM 736 C CA . ARG A 1 93 ? -0.633 -4.561 15.647 1.00 90.94 93 ARG A CA 1
ATOM 737 C C . ARG A 1 93 ? 0.217 -5.255 16.716 1.00 90.94 93 ARG A C 1
ATOM 739 O O . ARG A 1 93 ? -0.154 -5.225 17.888 1.00 90.94 93 ARG A O 1
ATOM 746 N N . ALA A 1 94 ? 1.346 -5.842 16.329 1.00 89.94 94 ALA A N 1
ATOM 747 C CA . ALA A 1 94 ? 2.293 -6.477 17.243 1.00 89.94 94 ALA A CA 1
ATOM 748 C C . ALA A 1 94 ? 2.854 -5.477 18.263 1.00 89.94 94 ALA A C 1
ATOM 750 O O . ALA A 1 94 ? 2.946 -5.787 19.446 1.00 89.94 94 ALA A O 1
ATOM 751 N N . ALA A 1 95 ? 3.168 -4.252 17.832 1.00 88.44 95 ALA A N 1
ATOM 752 C CA . ALA A 1 95 ? 3.607 -3.181 18.723 1.00 88.44 95 ALA A CA 1
ATOM 753 C C . ALA A 1 95 ? 2.520 -2.750 19.727 1.00 88.44 95 ALA A C 1
ATOM 755 O O . ALA A 1 95 ? 2.838 -2.424 20.867 1.00 88.44 95 ALA A O 1
ATOM 756 N N . LEU A 1 96 ? 1.248 -2.762 19.318 1.00 88.31 96 LEU A N 1
ATOM 757 C CA . LEU A 1 96 ? 0.111 -2.374 20.158 1.00 88.31 96 LEU A CA 1
ATOM 758 C C . LEU A 1 96 ? -0.309 -3.443 21.173 1.00 88.31 96 LEU A C 1
ATOM 760 O O . LEU A 1 96 ? -0.778 -3.096 22.254 1.00 88.31 96 LEU A O 1
ATOM 764 N N . ARG A 1 97 ? -0.209 -4.725 20.807 1.00 89.00 97 ARG A N 1
ATOM 765 C CA . ARG A 1 97 ? -0.751 -5.852 21.593 1.00 89.00 97 ARG A CA 1
ATOM 766 C C . ARG A 1 97 ? 0.302 -6.773 22.196 1.00 89.00 97 ARG A C 1
ATOM 768 O O . ARG A 1 97 ? -0.051 -7.769 22.811 1.00 89.00 97 ARG A O 1
ATOM 775 N N . ASP A 1 98 ? 1.570 -6.466 21.964 1.00 86.94 98 ASP A N 1
ATOM 776 C CA . ASP A 1 98 ? 2.708 -7.325 22.286 1.00 86.94 98 ASP A CA 1
ATOM 777 C C . ASP A 1 98 ? 2.623 -8.749 21.690 1.00 86.94 98 ASP A C 1
ATOM 779 O O . ASP A 1 98 ? 3.222 -9.705 22.174 1.00 86.94 98 ASP A O 1
ATOM 783 N N . GLU A 1 99 ? 1.893 -8.895 20.582 1.00 88.56 99 GLU A N 1
ATOM 784 C CA . GLU A 1 99 ? 1.751 -10.151 19.839 1.00 88.56 99 GLU A CA 1
ATOM 785 C C . GLU A 1 99 ? 2.983 -10.391 18.931 1.00 88.56 99 GLU A C 1
ATOM 787 O O . GLU A 1 99 ? 3.662 -9.441 18.521 1.00 88.56 99 GLU A O 1
ATOM 792 N N . PRO A 1 100 ? 3.318 -11.644 18.573 1.00 87.69 100 PRO A N 1
ATOM 793 C CA . PRO A 1 100 ? 4.302 -11.901 17.523 1.00 87.69 100 PRO A CA 1
ATOM 794 C C . PRO A 1 100 ? 3.831 -11.304 16.186 1.00 87.69 100 PRO A C 1
ATOM 796 O O . PRO A 1 100 ? 2.649 -11.357 15.855 1.00 87.69 100 PRO A O 1
ATOM 799 N N . VAL A 1 101 ? 4.768 -10.757 15.401 1.00 85.88 101 VAL A N 1
ATOM 800 C CA . VAL A 1 101 ? 4.476 -10.111 14.102 1.00 85.88 101 VAL A CA 1
ATOM 801 C C . VAL A 1 101 ? 3.843 -11.100 13.122 1.00 85.88 101 VAL A C 1
ATOM 803 O O . VAL A 1 101 ? 2.904 -10.757 12.411 1.00 85.88 101 VAL A O 1
ATOM 806 N N . PHE A 1 102 ? 4.330 -12.342 13.120 1.00 85.81 102 PHE A N 1
ATOM 807 C CA . PHE A 1 102 ? 3.793 -13.421 12.305 1.00 85.81 102 PHE A CA 1
ATOM 808 C C . PHE A 1 102 ? 3.086 -14.429 13.208 1.00 85.81 102 PHE A C 1
ATOM 810 O O . PHE A 1 102 ? 3.703 -15.058 14.065 1.00 85.81 102 PHE A O 1
ATOM 817 N N . SER A 1 103 ? 1.776 -14.563 13.015 1.00 86.69 103 SER A N 1
ATOM 818 C CA . SER A 1 103 ? 0.954 -15.585 13.665 1.00 86.69 103 SER A CA 1
ATOM 819 C C . SER A 1 103 ? 0.665 -16.736 12.699 1.00 86.69 103 SER A C 1
ATOM 821 O O . SER A 1 103 ? 0.893 -16.616 11.494 1.00 86.69 103 SER A O 1
ATOM 823 N N . SER A 1 104 ? 0.090 -17.834 13.188 1.00 85.94 104 SER A N 1
ATOM 824 C CA . SER A 1 104 ? -0.383 -18.935 12.333 1.00 85.94 104 SER A CA 1
ATOM 825 C C . SER A 1 104 ? -1.448 -18.508 11.310 1.00 85.94 104 SER A C 1
ATOM 827 O O . SER A 1 104 ? -1.612 -19.174 10.293 1.00 85.94 104 SER A O 1
ATOM 829 N N . ARG A 1 105 ? -2.141 -17.379 11.535 1.00 87.62 105 ARG A N 1
ATOM 830 C CA . ARG A 1 105 ? -3.127 -16.808 10.599 1.00 87.62 105 ARG A CA 1
ATOM 831 C C . ARG A 1 105 ? -2.516 -15.910 9.520 1.00 87.62 105 ARG A C 1
ATOM 833 O O . ARG A 1 105 ? -3.204 -15.591 8.558 1.00 87.62 105 ARG A O 1
ATOM 840 N N . SER A 1 106 ? -1.230 -15.564 9.627 1.00 90.06 106 SER A N 1
ATOM 841 C CA . SER A 1 106 ? -0.547 -14.612 8.731 1.00 90.06 106 SER A CA 1
ATOM 842 C C . SER A 1 106 ? -0.710 -14.926 7.241 1.00 90.06 106 SER A C 1
ATOM 844 O O . SER A 1 106 ? -1.001 -14.032 6.454 1.00 90.06 106 SER A O 1
ATOM 846 N N . LEU A 1 107 ? -0.582 -16.196 6.849 1.00 92.12 107 LEU A N 1
ATOM 847 C CA . LEU A 1 107 ? -0.737 -16.609 5.451 1.00 92.12 107 LEU A CA 1
ATOM 848 C C . LEU A 1 107 ? -2.184 -16.504 4.958 1.00 92.12 107 LEU A C 1
ATOM 850 O O . LEU A 1 107 ? -2.412 -16.189 3.793 1.00 92.12 107 LEU A O 1
ATOM 854 N N . THR A 1 108 ? -3.160 -16.756 5.835 1.00 94.31 108 THR A N 1
ATOM 855 C CA . THR A 1 108 ? -4.582 -16.613 5.487 1.00 94.31 108 THR A CA 1
ATOM 856 C C . THR A 1 108 ? -4.927 -15.142 5.292 1.00 94.31 108 THR A C 1
ATOM 858 O O . THR A 1 108 ? -5.527 -14.793 4.279 1.00 94.31 108 THR A O 1
ATOM 861 N N . ASP A 1 109 ? -4.464 -14.284 6.203 1.00 94.00 109 ASP A N 1
ATOM 862 C CA . ASP A 1 109 ? -4.660 -12.835 6.129 1.00 94.00 109 ASP A CA 1
ATOM 863 C C . ASP A 1 109 ? -4.001 -12.250 4.866 1.00 94.00 109 ASP A C 1
ATOM 865 O O . ASP A 1 109 ? -4.615 -11.449 4.162 1.00 94.00 109 ASP A O 1
ATOM 869 N N . LEU A 1 110 ? -2.782 -12.692 4.525 1.00 94.75 110 LEU A N 1
ATOM 870 C CA . LEU A 1 110 ? -2.086 -12.271 3.305 1.00 94.75 110 LEU A CA 1
ATOM 871 C C . LEU A 1 110 ? -2.806 -12.742 2.034 1.00 94.75 110 LEU A C 1
ATOM 873 O O . LEU A 1 110 ? -2.965 -11.961 1.098 1.00 94.75 110 LEU A O 1
ATOM 877 N N . ASN A 1 111 ? -3.267 -13.995 1.989 1.00 95.81 111 ASN A N 1
ATOM 878 C CA . ASN A 1 111 ? -4.031 -14.503 0.848 1.00 95.81 111 ASN A CA 1
ATOM 879 C C . ASN A 1 111 ? -5.335 -13.712 0.658 1.00 95.81 111 ASN A C 1
ATOM 881 O O . ASN A 1 111 ? -5.658 -13.275 -0.445 1.00 95.81 111 ASN A O 1
ATOM 885 N N . GLN A 1 112 ? -6.056 -13.458 1.750 1.00 96.00 112 GLN A N 1
ATOM 886 C CA . GLN A 1 112 ? -7.271 -12.653 1.722 1.00 96.00 112 GLN A CA 1
ATOM 887 C C . GLN A 1 112 ? -6.985 -11.218 1.269 1.00 96.00 112 GLN A C 1
ATOM 889 O O . GLN A 1 112 ? -7.755 -10.654 0.494 1.00 96.00 112 GLN A O 1
ATOM 894 N N . LEU A 1 113 ? -5.853 -10.647 1.684 1.00 96.06 113 LEU A N 1
ATOM 895 C CA . LEU A 1 113 ? -5.415 -9.334 1.234 1.00 96.06 113 LEU A CA 1
ATOM 896 C C . LEU A 1 113 ? -5.111 -9.298 -0.268 1.00 96.06 113 LEU A C 1
ATOM 898 O O . LEU A 1 113 ? -5.489 -8.335 -0.927 1.00 96.06 113 LEU A O 1
ATOM 902 N N . LEU A 1 114 ? -4.475 -10.332 -0.823 1.00 96.25 114 LEU A N 1
ATOM 903 C CA . LEU A 1 114 ? -4.221 -10.431 -2.264 1.00 96.25 114 LEU A CA 1
ATOM 904 C C . LEU A 1 114 ? -5.528 -10.511 -3.060 1.00 96.25 114 LEU A C 1
ATOM 906 O O . LEU A 1 114 ? -5.698 -9.773 -4.031 1.00 96.25 114 LEU A O 1
ATOM 910 N N . ILE A 1 115 ? -6.473 -11.350 -2.622 1.00 96.44 115 ILE A N 1
ATOM 911 C CA . ILE A 1 115 ? -7.799 -11.480 -3.249 1.00 96.44 115 ILE A CA 1
ATOM 912 C C . ILE A 1 115 ? -8.522 -10.129 -3.243 1.00 96.44 115 ILE A C 1
ATOM 914 O O . ILE A 1 115 ? -9.015 -9.667 -4.276 1.00 96.44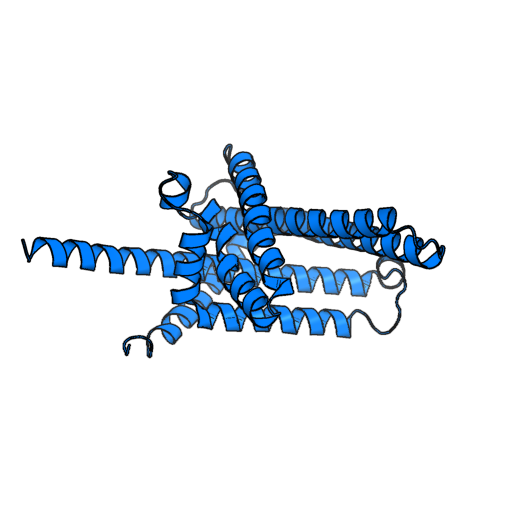 115 ILE A O 1
ATOM 918 N N . GLU A 1 116 ? -8.550 -9.462 -2.091 1.00 96.88 116 GLU A N 1
ATOM 919 C CA . GLU A 1 116 ? -9.191 -8.157 -1.947 1.00 96.88 116 GLU A CA 1
ATOM 920 C C . GLU A 1 116 ? -8.448 -7.040 -2.681 1.00 96.88 116 GLU A C 1
ATOM 922 O O . GLU A 1 116 ? -9.083 -6.120 -3.199 1.00 96.88 116 GLU A O 1
ATOM 927 N N . GLY A 1 117 ? -7.125 -7.135 -2.797 1.00 95.00 117 GLY A N 1
ATOM 928 C CA . GLY A 1 117 ? -6.292 -6.240 -3.592 1.00 95.00 117 GLY A CA 1
ATOM 929 C C . GLY A 1 117 ? -6.643 -6.318 -5.075 1.00 95.00 117 GLY A C 1
ATOM 930 O O . GLY A 1 117 ? -6.941 -5.292 -5.689 1.00 95.00 117 GLY A O 1
ATOM 931 N N . VAL A 1 118 ? -6.722 -7.530 -5.636 1.00 95.31 118 VAL A N 1
ATOM 932 C CA . VAL A 1 118 ? -7.158 -7.750 -7.027 1.00 95.31 118 VAL A CA 1
ATOM 933 C C . VAL A 1 118 ? -8.583 -7.236 -7.236 1.00 95.31 118 VAL A C 1
ATOM 935 O O . VAL A 1 118 ? -8.849 -6.527 -8.208 1.00 95.31 118 VAL A O 1
ATOM 938 N N . ARG A 1 119 ? -9.501 -7.527 -6.306 1.00 96.56 119 ARG A N 1
ATOM 939 C CA . ARG A 1 119 ? -10.899 -7.075 -6.385 1.00 96.56 119 ARG A CA 1
ATOM 940 C C . ARG A 1 119 ? -11.021 -5.549 -6.346 1.00 96.56 119 ARG A C 1
ATOM 942 O O . ARG A 1 119 ? -11.787 -4.962 -7.112 1.00 96.56 119 ARG A O 1
ATOM 949 N N . SER A 1 120 ? -10.242 -4.907 -5.481 1.00 95.38 120 SER A N 1
ATOM 950 C CA . SER A 1 120 ? -10.161 -3.449 -5.360 1.00 95.38 120 SER A CA 1
ATOM 951 C C . SER A 1 120 ? -9.602 -2.820 -6.629 1.00 95.38 120 SER A C 1
ATOM 953 O O . SER A 1 120 ? -10.173 -1.866 -7.155 1.00 95.38 120 SER A O 1
ATOM 955 N N . MET A 1 121 ? -8.528 -3.394 -7.163 1.00 93.19 121 MET A N 1
ATOM 956 C CA . MET A 1 121 ? -7.888 -2.900 -8.371 1.00 93.19 121 MET A CA 1
ATOM 957 C C . MET A 1 121 ? -8.793 -3.052 -9.594 1.00 93.19 121 MET A C 1
ATOM 959 O O . MET A 1 121 ? -8.943 -2.103 -10.360 1.00 93.19 121 MET A O 1
ATOM 963 N N . ALA A 1 122 ? -9.482 -4.187 -9.743 1.00 94.00 122 ALA A N 1
ATOM 964 C CA . ALA A 1 122 ? -10.478 -4.370 -10.794 1.00 94.00 122 ALA A CA 1
ATOM 965 C C . ALA A 1 122 ? -11.540 -3.259 -10.744 1.00 94.00 122 ALA A C 1
ATOM 967 O O . ALA A 1 122 ? -11.860 -2.657 -11.767 1.00 94.00 122 ALA A O 1
ATOM 968 N N . ALA A 1 123 ? -12.024 -2.905 -9.548 1.00 94.31 123 ALA A N 1
ATOM 969 C CA . ALA A 1 123 ? -12.990 -1.822 -9.377 1.00 94.31 123 ALA A CA 1
ATOM 970 C C . ALA A 1 123 ? -12.452 -0.443 -9.819 1.00 94.31 123 ALA A C 1
ATOM 972 O O . ALA A 1 123 ? -13.242 0.405 -10.246 1.00 94.31 123 ALA A O 1
ATOM 973 N N . VAL A 1 124 ? -11.141 -0.205 -9.729 1.00 93.56 124 VAL A N 1
ATOM 974 C CA . VAL A 1 124 ? -10.486 1.002 -10.263 1.00 93.56 124 VAL A CA 1
ATOM 975 C C . VAL A 1 124 ? -10.351 0.908 -11.782 1.00 93.56 124 VAL A C 1
ATOM 977 O O . VAL A 1 124 ? -10.775 1.825 -12.485 1.00 93.56 124 VAL A O 1
ATOM 980 N N . VAL A 1 125 ? -9.841 -0.215 -12.296 1.00 92.06 125 VAL A N 1
ATOM 981 C CA . VAL A 1 125 ? -9.616 -0.446 -13.732 1.00 92.06 125 VAL A CA 1
ATOM 982 C C . VAL A 1 125 ? -10.911 -0.316 -14.530 1.00 92.06 125 VAL A C 1
ATOM 984 O O . VAL A 1 125 ? -10.926 0.370 -15.544 1.00 92.06 125 VAL A O 1
ATOM 987 N N . PHE A 1 126 ? -12.028 -0.862 -14.041 1.00 93.25 126 PHE A N 1
ATOM 988 C CA . PHE A 1 126 ? -13.332 -0.715 -14.699 1.00 93.25 126 PHE A CA 1
ATOM 989 C C . PHE A 1 126 ? -13.820 0.738 -14.794 1.00 93.25 126 PHE A C 1
ATOM 991 O O . PHE A 1 126 ? -14.667 1.046 -15.630 1.00 93.25 126 PHE A O 1
ATOM 998 N N . ARG A 1 127 ? -13.312 1.640 -13.947 1.00 92.25 127 ARG A N 1
ATOM 999 C CA . ARG A 1 127 ? -13.680 3.064 -13.955 1.00 92.25 127 ARG A CA 1
ATOM 1000 C C . ARG A 1 127 ? -12.749 3.924 -14.798 1.00 92.25 127 ARG A C 1
ATOM 1002 O O . ARG A 1 127 ? -13.163 5.017 -15.179 1.00 92.25 127 ARG A O 1
ATOM 1009 N N . LEU A 1 128 ? -11.543 3.442 -15.110 1.00 91.12 128 LEU A N 1
ATOM 1010 C CA . LEU A 1 128 ? -10.572 4.172 -15.928 1.00 91.12 128 LEU A CA 1
ATOM 1011 C C . LEU A 1 128 ? -11.129 4.596 -17.299 1.00 91.12 128 LEU A C 1
ATOM 1013 O O . LEU A 1 128 ? -10.926 5.759 -17.645 1.00 91.12 128 LEU A O 1
ATOM 1017 N N . PRO A 1 129 ? -11.872 3.752 -18.053 1.00 91.19 129 PRO A N 1
ATOM 1018 C CA . PRO A 1 129 ? -12.430 4.155 -19.346 1.00 91.19 129 PRO A CA 1
ATOM 1019 C C . PRO A 1 129 ? -13.468 5.272 -19.250 1.00 91.19 129 PRO A C 1
ATOM 1021 O O . PRO A 1 129 ? -13.694 5.972 -20.230 1.00 91.19 129 PRO A O 1
ATOM 1024 N N . LEU A 1 130 ? -14.126 5.420 -18.094 1.00 89.56 130 LEU A N 1
ATOM 1025 C CA . LEU A 1 130 ? -15.149 6.439 -17.918 1.00 89.56 130 LEU A CA 1
ATOM 1026 C C . LEU A 1 130 ? -14.481 7.812 -17.799 1.00 89.56 130 LEU A C 1
ATOM 1028 O O . LEU A 1 130 ? -14.750 8.681 -18.618 1.00 89.56 130 LEU A O 1
ATOM 1032 N N . LEU A 1 131 ? -13.616 7.992 -16.789 1.00 92.75 131 LEU A N 1
ATOM 1033 C CA . LEU A 1 131 ? -12.878 9.226 -16.491 1.00 92.75 131 LEU A CA 1
ATOM 1034 C C . LEU A 1 131 ? -11.750 8.945 -15.468 1.00 92.75 131 LEU A C 1
ATOM 1036 O O . LEU A 1 131 ? -11.904 8.117 -14.567 1.00 92.75 131 LEU A O 1
ATOM 1040 N N . LEU A 1 132 ? -10.665 9.731 -15.508 1.00 91.31 132 LEU A N 1
ATOM 1041 C CA . LEU A 1 132 ? -9.550 9.632 -14.547 1.00 91.31 132 LEU A CA 1
ATOM 1042 C C . LEU A 1 132 ? -9.937 10.038 -13.113 1.00 91.31 132 LEU A C 1
ATOM 1044 O O . LEU A 1 132 ? -9.537 9.385 -12.150 1.00 91.31 132 LEU A O 1
ATOM 1048 N N . ILE A 1 133 ? -10.738 11.099 -12.950 1.00 92.69 133 ILE A N 1
ATOM 1049 C CA . ILE A 1 133 ? -11.092 11.637 -11.622 1.00 92.69 133 ILE A CA 1
ATOM 1050 C C . ILE A 1 133 ? -11.893 10.618 -10.782 1.00 92.69 133 ILE A C 1
ATOM 1052 O O . ILE A 1 133 ? -11.510 10.369 -9.638 1.00 92.69 133 ILE A O 1
ATOM 1056 N N . PRO A 1 134 ? -12.963 9.974 -11.295 1.00 91.69 134 PRO A N 1
ATOM 1057 C CA . PRO A 1 134 ? -13.669 8.920 -10.567 1.00 91.69 134 PRO A CA 1
ATOM 1058 C C . PRO A 1 134 ? -12.784 7.733 -10.184 1.00 91.69 134 PRO A C 1
ATOM 1060 O O . PRO A 1 134 ? -12.974 7.176 -9.103 1.00 91.69 134 PRO A O 1
ATOM 1063 N N . ALA A 1 135 ? -11.819 7.361 -11.031 1.00 92.44 135 ALA A N 1
ATOM 1064 C CA . ALA A 1 135 ? -10.865 6.303 -10.718 1.00 92.44 135 ALA A CA 1
ATOM 1065 C C . ALA A 1 135 ? -9.949 6.708 -9.551 1.00 92.44 135 ALA A C 1
ATOM 1067 O O . ALA A 1 135 ? -9.830 5.953 -8.591 1.00 92.44 135 ALA A O 1
ATOM 1068 N N . ALA A 1 136 ? -9.399 7.927 -9.562 1.00 91.25 136 ALA A N 1
ATOM 1069 C CA . ALA A 1 136 ? -8.575 8.445 -8.465 1.00 91.25 136 ALA A CA 1
ATOM 1070 C C . ALA A 1 136 ? -9.349 8.541 -7.136 1.00 91.25 136 ALA A C 1
ATOM 1072 O O . ALA A 1 136 ? -8.851 8.150 -6.081 1.00 91.25 136 ALA A O 1
ATOM 1073 N N . VAL A 1 137 ? -10.603 9.003 -7.178 1.00 94.06 137 VAL A N 1
ATOM 1074 C CA . VAL A 1 137 ? -11.478 9.024 -5.995 1.00 94.06 137 VAL A CA 1
ATOM 1075 C C . VAL A 1 137 ? -11.750 7.608 -5.487 1.00 94.06 137 VAL A C 1
ATOM 1077 O O . VAL A 1 137 ? -11.819 7.395 -4.276 1.00 94.06 137 VAL A O 1
ATOM 1080 N N . GLU A 1 138 ? -11.911 6.634 -6.382 1.00 95.31 138 GLU A N 1
ATOM 1081 C CA . GLU A 1 138 ? -12.080 5.240 -5.981 1.00 95.31 138 GLU A CA 1
ATOM 1082 C C . GLU A 1 138 ? -10.801 4.668 -5.357 1.00 95.31 138 GLU A C 1
ATOM 1084 O O . GLU A 1 138 ? -10.907 4.007 -4.330 1.00 95.31 138 GLU A O 1
ATOM 1089 N N . VAL A 1 139 ? -9.610 4.985 -5.877 1.00 93.38 139 VAL A N 1
ATOM 1090 C CA . VAL A 1 139 ? -8.332 4.610 -5.240 1.00 93.38 139 VAL A CA 1
ATOM 1091 C C . VAL A 1 139 ? -8.296 5.105 -3.796 1.00 93.38 139 VAL A C 1
ATOM 1093 O O . VAL A 1 139 ? -8.107 4.301 -2.885 1.00 93.38 139 VAL A O 1
ATOM 1096 N N . LEU A 1 140 ? -8.594 6.390 -3.561 1.00 94.19 140 LEU A N 1
ATOM 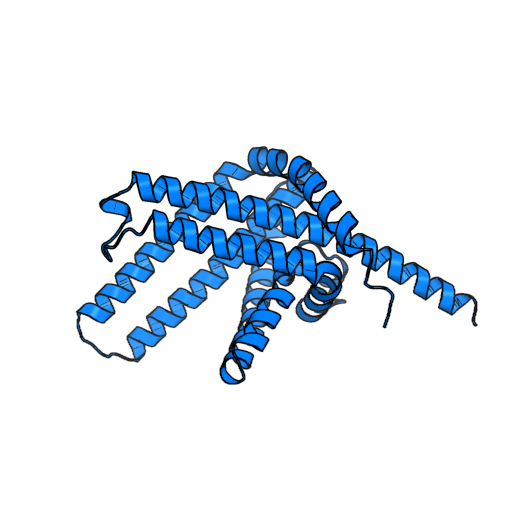1097 C CA . LEU A 1 140 ? -8.660 6.948 -2.204 1.00 94.19 140 LEU A CA 1
ATOM 1098 C C . LEU A 1 140 ? -9.666 6.198 -1.325 1.00 94.19 140 LEU A C 1
ATOM 1100 O O . LEU A 1 140 ? -9.388 5.894 -0.170 1.00 94.19 140 LEU A O 1
ATOM 1104 N N . ARG A 1 141 ? -10.838 5.857 -1.869 1.00 94.75 141 ARG A N 1
ATOM 1105 C CA . ARG A 1 141 ? -11.865 5.108 -1.134 1.00 94.75 141 ARG A CA 1
ATOM 1106 C C . ARG A 1 141 ? -11.455 3.688 -0.775 1.00 94.75 141 ARG A C 1
ATOM 1108 O O . ARG A 1 141 ? -12.060 3.131 0.135 1.00 94.75 141 ARG A O 1
ATOM 1115 N N . LEU A 1 142 ? -10.505 3.108 -1.500 1.00 95.75 142 LEU A N 1
ATOM 1116 C CA . LEU A 1 142 ? -10.055 1.733 -1.329 1.00 95.75 142 LEU A CA 1
ATOM 1117 C C . LEU A 1 142 ? -8.742 1.622 -0.539 1.00 95.75 142 LEU A C 1
ATOM 1119 O O . LEU A 1 142 ? -8.384 0.514 -0.154 1.00 95.75 142 LEU A O 1
ATOM 1123 N N . LEU A 1 143 ? -8.092 2.737 -0.181 1.00 94.19 143 LEU A N 1
ATOM 1124 C CA . LEU A 1 143 ? -6.875 2.748 0.651 1.00 94.19 143 LEU A CA 1
ATOM 1125 C C . LEU A 1 143 ? -7.036 2.023 1.998 1.00 94.19 143 LEU A C 1
ATOM 1127 O O . LEU A 1 143 ? -6.080 1.454 2.519 1.00 94.19 143 LEU A O 1
ATOM 1131 N N . PHE A 1 144 ? -8.245 1.993 2.568 1.00 96.19 144 PHE A N 1
ATOM 1132 C CA . PHE A 1 144 ? -8.501 1.276 3.820 1.00 96.19 144 PHE A CA 1
ATOM 1133 C C . PHE A 1 144 ? -8.759 -0.223 3.640 1.00 96.19 144 PHE A C 1
ATOM 1135 O O . PHE A 1 144 ? -8.924 -0.908 4.643 1.00 96.19 144 PHE A O 1
ATOM 1142 N N . VAL A 1 145 ? -8.784 -0.773 2.420 1.00 97.31 145 VAL A N 1
ATOM 1143 C CA . VAL A 1 145 ? -9.053 -2.210 2.220 1.00 97.31 145 VAL A CA 1
ATOM 1144 C C . VAL A 1 145 ? -8.066 -3.092 2.998 1.00 97.31 145 VAL A C 1
ATOM 1146 O O . VAL A 1 145 ? -8.548 -3.936 3.754 1.00 97.31 145 VAL A O 1
ATOM 1149 N N . PRO A 1 146 ? -6.734 -2.875 2.947 1.00 97.00 146 PRO A N 1
ATOM 1150 C CA . PRO A 1 146 ? -5.796 -3.674 3.737 1.00 97.00 146 PRO A CA 1
ATOM 1151 C C . PRO A 1 146 ? -6.062 -3.625 5.243 1.00 97.00 146 PRO A C 1
ATOM 1153 O O . PRO A 1 146 ? -6.008 -4.635 5.943 1.00 97.00 146 PRO A O 1
ATOM 1156 N N . HIS A 1 147 ? -6.423 -2.441 5.727 1.00 96.50 147 HIS A N 1
ATOM 1157 C CA . HIS A 1 147 ? -6.719 -2.180 7.127 1.00 96.50 147 HIS A CA 1
ATOM 1158 C C . HIS A 1 147 ? -8.003 -2.884 7.569 1.00 96.50 147 HIS A C 1
ATOM 1160 O O . HIS A 1 147 ? -8.025 -3.520 8.619 1.00 96.50 147 HIS A O 1
ATOM 1166 N N . VAL A 1 148 ? -9.051 -2.836 6.742 1.00 96.69 148 VAL A N 1
ATOM 1167 C CA . VAL A 1 148 ? -10.301 -3.563 6.983 1.00 96.69 148 VAL A CA 1
ATOM 1168 C C . VAL A 1 148 ? -10.039 -5.067 7.029 1.00 96.69 148 VAL A C 1
ATOM 1170 O O . VAL A 1 148 ? -10.484 -5.727 7.961 1.00 96.69 148 VAL A O 1
ATOM 1173 N N . VAL A 1 149 ? -9.271 -5.603 6.078 1.00 96.69 149 VAL A N 1
ATOM 1174 C CA . VAL A 1 149 ? -8.974 -7.041 6.016 1.00 96.69 149 VAL A CA 1
ATOM 1175 C C . VAL A 1 149 ? -8.273 -7.532 7.288 1.00 96.69 149 VAL A C 1
ATOM 1177 O O . VAL A 1 149 ? -8.677 -8.537 7.872 1.00 96.69 149 VAL A O 1
ATOM 1180 N N . ILE A 1 150 ? -7.259 -6.801 7.758 1.00 94.88 150 ILE A N 1
ATOM 1181 C CA . ILE A 1 150 ? -6.389 -7.260 8.852 1.00 94.88 150 ILE A CA 1
ATOM 1182 C C . ILE A 1 150 ? -6.906 -6.865 10.246 1.00 94.88 150 ILE A C 1
ATOM 1184 O O . ILE A 1 150 ? -6.654 -7.576 11.224 1.00 94.88 150 ILE A O 1
ATOM 1188 N N . LEU A 1 151 ? -7.601 -5.732 10.381 1.00 94.69 151 LEU A N 1
ATOM 1189 C CA . LEU A 1 151 ? -7.954 -5.160 11.687 1.00 94.69 151 LEU A CA 1
ATOM 1190 C C . LEU A 1 151 ? -9.457 -5.201 12.003 1.00 94.69 151 LEU A C 1
ATOM 1192 O O . LEU A 1 151 ? -9.815 -5.194 13.184 1.00 94.69 151 LEU A O 1
ATOM 1196 N N . ASP A 1 152 ? -10.342 -5.239 11.002 1.00 95.25 152 ASP A N 1
ATOM 1197 C CA . ASP A 1 152 ? -11.789 -5.168 11.230 1.00 95.25 152 ASP A CA 1
ATOM 1198 C C . ASP A 1 152 ? -12.376 -6.534 11.600 1.00 95.25 152 ASP A C 1
ATOM 1200 O O . ASP A 1 152 ? -12.521 -7.432 10.769 1.00 95.25 152 ASP A O 1
ATOM 1204 N N . ARG A 1 153 ? -12.792 -6.679 12.862 1.00 93.69 153 ARG A N 1
ATOM 1205 C CA . ARG A 1 153 ? -13.410 -7.917 13.357 1.00 93.69 153 ARG A CA 1
ATOM 1206 C C . ARG A 1 153 ? -14.680 -8.290 12.593 1.00 93.69 153 ARG A C 1
ATOM 1208 O O . ARG A 1 153 ? -14.932 -9.471 12.392 1.00 93.69 153 ARG A O 1
ATOM 1215 N N . VAL A 1 154 ? -15.480 -7.315 12.158 1.00 94.62 154 VAL A N 1
ATOM 1216 C CA . VAL A 1 154 ? -16.760 -7.604 11.487 1.00 94.62 154 VAL A CA 1
ATOM 1217 C C . VAL A 1 154 ? -16.523 -8.205 10.102 1.00 94.62 154 VAL A C 1
ATOM 1219 O O . VAL A 1 154 ? -17.254 -9.097 9.673 1.00 94.62 154 VAL A O 1
ATOM 1222 N N . TYR A 1 155 ? -15.459 -7.768 9.427 1.00 95.38 155 TYR A N 1
ATOM 1223 C CA . TYR A 1 155 ? -15.002 -8.388 8.189 1.00 95.38 155 TYR A CA 1
ATOM 1224 C C . TYR A 1 155 ? -14.432 -9.792 8.435 1.00 95.38 155 TYR A C 1
ATOM 1226 O O . TYR A 1 155 ? -14.799 -10.728 7.731 1.00 95.38 155 TYR A O 1
ATOM 1234 N N . GLN A 1 156 ? -13.609 -9.969 9.474 1.00 93.50 156 GLN A N 1
ATOM 1235 C CA . GLN A 1 156 ? -13.002 -11.268 9.810 1.00 93.50 156 GLN A CA 1
ATOM 1236 C C . GLN A 1 156 ? -14.025 -12.364 10.138 1.00 93.50 156 GLN A C 1
ATOM 1238 O O . GLN A 1 156 ? -13.755 -13.540 9.912 1.00 93.50 156 GLN A O 1
ATOM 1243 N N . VAL A 1 157 ? -15.203 -11.995 10.650 1.00 95.19 157 VAL A N 1
ATOM 1244 C CA . VAL A 1 157 ? -16.317 -12.928 10.913 1.00 95.19 157 VAL A CA 1
ATOM 1245 C C . VAL A 1 157 ? -17.186 -13.152 9.656 1.00 95.19 157 VAL A C 1
ATOM 1247 O O . VAL A 1 157 ? -18.137 -13.926 9.684 1.00 95.19 157 VAL A O 1
ATOM 1250 N N . GLY A 1 158 ? -16.873 -12.499 8.532 1.00 94.94 158 GLY A N 1
ATOM 1251 C CA . GLY A 1 158 ? -17.594 -12.641 7.262 1.00 94.94 158 GLY A CA 1
ATOM 1252 C C . GLY A 1 158 ? -18.919 -11.876 7.196 1.00 94.94 158 GLY A C 1
ATOM 1253 O O . GLY A 1 158 ? -19.719 -12.107 6.295 1.00 94.94 158 GLY A O 1
ATOM 1254 N N . GLN A 1 159 ? -19.174 -10.961 8.136 1.00 95.38 159 GLN A N 1
ATOM 1255 C CA . GLN A 1 159 ? -20.433 -10.207 8.211 1.00 95.38 159 GLN A CA 1
ATOM 1256 C C . GLN A 1 159 ? -20.428 -8.930 7.363 1.00 95.38 159 GLN A C 1
ATOM 1258 O O . GLN A 1 159 ? -21.474 -8.320 7.138 1.00 95.38 159 GLN A O 1
ATOM 1263 N N . ALA A 1 160 ? -19.256 -8.489 6.911 1.00 94.88 160 ALA A N 1
ATOM 1264 C CA . ALA A 1 160 ? -19.098 -7.270 6.138 1.00 94.88 160 ALA A CA 1
ATOM 1265 C C . ALA A 1 160 ? -18.254 -7.504 4.888 1.00 94.88 160 ALA A C 1
ATOM 1267 O O . ALA A 1 160 ? -17.353 -8.332 4.868 1.00 94.88 160 ALA A O 1
ATOM 1268 N N . ASP A 1 161 ? -18.532 -6.713 3.857 1.00 96.88 161 ASP A N 1
ATOM 1269 C CA . ASP A 1 161 ? -17.731 -6.655 2.640 1.00 96.88 161 ASP A CA 1
ATOM 1270 C C . ASP A 1 161 ? -16.621 -5.597 2.775 1.00 96.88 161 ASP A C 1
ATOM 1272 O O . ASP A 1 161 ? -16.904 -4.453 3.156 1.00 96.88 161 ASP A O 1
ATOM 1276 N N . ALA A 1 162 ? -15.376 -5.960 2.439 1.00 96.81 162 ALA A N 1
ATOM 1277 C CA . ALA A 1 162 ? -14.214 -5.082 2.603 1.00 96.81 162 ALA A CA 1
ATOM 1278 C C . ALA A 1 162 ? -14.345 -3.764 1.825 1.00 96.81 162 ALA A C 1
ATOM 1280 O O . ALA A 1 162 ? -14.074 -2.694 2.375 1.00 96.81 162 ALA A O 1
ATOM 1281 N N . LEU A 1 163 ? -14.819 -3.809 0.573 1.00 96.62 163 LEU A N 1
ATOM 1282 C CA . LEU A 1 163 ? -14.967 -2.620 -0.273 1.00 96.62 163 LEU A CA 1
ATOM 1283 C C . LEU A 1 163 ? -16.017 -1.662 0.299 1.00 96.62 163 LEU A C 1
ATOM 1285 O O . LEU A 1 163 ? -15.806 -0.447 0.343 1.00 96.62 163 LEU A O 1
ATOM 1289 N N . LYS A 1 164 ? -17.161 -2.195 0.753 1.00 95.88 164 LYS A N 1
ATOM 1290 C CA . LYS A 1 164 ? -18.213 -1.384 1.387 1.00 95.88 164 LYS A CA 1
ATOM 1291 C C . LYS A 1 164 ? -17.718 -0.736 2.679 1.00 95.88 164 LYS A C 1
ATOM 1293 O O . LYS A 1 164 ? -17.901 0.470 2.845 1.00 95.88 164 LYS A O 1
ATOM 1298 N N . ARG A 1 165 ? -17.067 -1.503 3.561 1.00 95.62 165 ARG A N 1
ATOM 1299 C CA . ARG A 1 165 ? -16.472 -0.994 4.811 1.00 95.62 165 ARG A CA 1
ATOM 1300 C C . ARG A 1 165 ? -15.439 0.092 4.529 1.00 95.62 165 ARG A C 1
ATOM 1302 O O . ARG A 1 165 ? -15.550 1.182 5.084 1.00 95.62 165 ARG A O 1
ATOM 1309 N N . SER A 1 166 ? -14.505 -0.166 3.617 1.00 96.00 166 SER A N 1
ATOM 1310 C CA . SER A 1 166 ? -13.445 0.772 3.233 1.00 96.00 166 SER A CA 1
ATOM 1311 C C . SER A 1 166 ? -14.013 2.117 2.761 1.00 96.00 166 SER A C 1
ATOM 1313 O O . SER A 1 166 ? -13.621 3.172 3.260 1.00 96.00 166 SER A O 1
ATOM 1315 N N . ARG A 1 167 ? -15.065 2.099 1.926 1.00 95.50 167 ARG A N 1
ATOM 1316 C CA . ARG A 1 167 ? -15.780 3.319 1.504 1.00 95.50 167 ARG A CA 1
ATOM 1317 C C . ARG A 1 167 ? -16.417 4.079 2.671 1.00 95.50 167 ARG A C 1
ATOM 1319 O O . ARG A 1 167 ? -16.448 5.308 2.633 1.00 95.50 167 ARG A O 1
ATOM 1326 N N . THR A 1 168 ? -16.940 3.387 3.684 1.00 93.69 168 THR A N 1
ATOM 1327 C CA . THR A 1 168 ? -17.497 4.027 4.888 1.00 93.69 168 THR A CA 1
ATOM 1328 C C . THR A 1 168 ? -16.406 4.748 5.678 1.00 93.69 168 THR A C 1
ATOM 1330 O O . THR A 1 168 ? -16.569 5.927 5.992 1.00 93.69 168 THR A O 1
ATOM 1333 N N . PHE A 1 169 ? -15.266 4.090 5.913 1.00 92.56 169 PHE A N 1
ATOM 1334 C CA . PHE A 1 169 ? -14.103 4.705 6.560 1.00 92.56 169 PHE A CA 1
ATOM 1335 C C . PHE A 1 169 ? -13.586 5.908 5.767 1.00 92.56 169 PHE A C 1
ATOM 1337 O O . PHE A 1 169 ? -13.419 6.996 6.320 1.00 92.56 169 PHE A O 1
ATOM 1344 N N . ALA A 1 170 ? -13.430 5.752 4.452 1.00 92.50 170 ALA A N 1
ATOM 1345 C CA . ALA A 1 170 ? -12.961 6.815 3.577 1.00 92.50 170 ALA A CA 1
ATOM 1346 C C . ALA A 1 170 ? -13.886 8.037 3.576 1.00 92.50 170 ALA A C 1
ATOM 1348 O O . ALA A 1 170 ? -13.392 9.154 3.525 1.00 92.50 170 ALA A O 1
ATOM 1349 N N . ARG A 1 171 ? -15.213 7.870 3.677 1.00 90.69 171 ARG A N 1
ATOM 1350 C CA . ARG A 1 171 ? -16.147 9.009 3.785 1.00 90.69 171 ARG A CA 1
ATOM 1351 C C . ARG A 1 171 ? -15.997 9.769 5.101 1.00 90.69 171 ARG A C 1
ATOM 1353 O O . ARG A 1 171 ? -16.110 10.990 5.100 1.00 90.69 171 ARG A O 1
ATOM 1360 N N . LEU A 1 172 ? -15.754 9.065 6.205 1.00 88.06 172 LEU A N 1
ATOM 1361 C CA . LEU A 1 172 ? -15.622 9.673 7.532 1.00 88.06 172 LEU A CA 1
ATOM 1362 C C . LEU A 1 172 ? -14.263 10.361 7.726 1.00 88.06 172 LEU A C 1
ATOM 1364 O 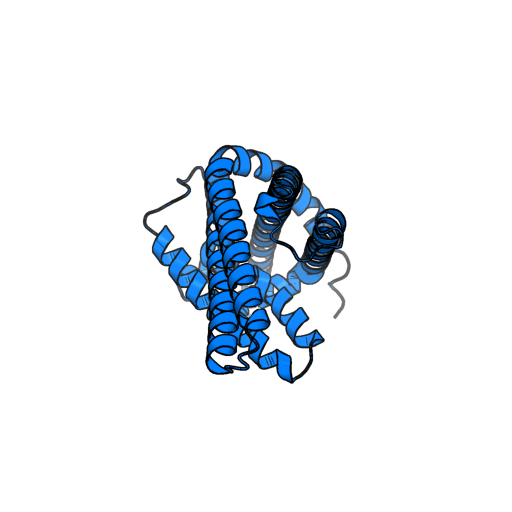O . LEU A 1 172 ? -14.194 11.393 8.386 1.00 88.06 172 LEU A O 1
ATOM 1368 N N . GLY A 1 173 ? -13.202 9.811 7.131 1.00 86.00 173 GLY A N 1
ATOM 1369 C CA . GLY A 1 173 ? -11.829 10.318 7.215 1.00 86.00 173 GLY A CA 1
ATOM 1370 C C . GLY A 1 173 ? -11.301 10.969 5.935 1.00 86.00 173 GLY A C 1
ATOM 1371 O O . GLY A 1 173 ? -10.086 11.038 5.764 1.00 86.00 173 GLY A O 1
ATOM 1372 N N . TRP A 1 174 ? -12.174 11.416 5.024 1.00 88.12 174 TRP A N 1
ATOM 1373 C CA . TRP A 1 174 ? -11.779 11.768 3.650 1.00 88.12 174 TRP A CA 1
ATOM 1374 C C . TRP A 1 174 ? -10.710 12.863 3.573 1.00 88.12 174 TRP A C 1
ATOM 1376 O O . TRP A 1 174 ? -9.826 12.787 2.727 1.00 88.12 174 TRP A O 1
ATOM 1386 N N . LEU A 1 175 ? -10.770 13.872 4.451 1.00 83.81 175 LEU A N 1
ATOM 1387 C CA . LEU A 1 175 ? -9.859 15.015 4.407 1.00 83.81 175 LEU A CA 1
ATOM 1388 C C . LEU A 1 175 ? -8.439 14.645 4.890 1.00 83.81 175 LEU A C 1
ATOM 1390 O O . LEU A 1 175 ? -7.505 14.849 4.116 1.00 83.81 175 LEU A O 1
ATOM 1394 N N . PRO A 1 176 ? -8.240 14.057 6.093 1.00 85.25 176 PRO A N 1
ATOM 1395 C CA . PRO A 1 176 ? -6.940 13.507 6.494 1.00 85.25 176 PRO A CA 1
ATOM 1396 C C . PRO A 1 176 ? -6.351 12.529 5.472 1.00 85.25 176 PRO A C 1
ATOM 1398 O O . PRO A 1 176 ? -5.155 12.572 5.180 1.00 85.25 176 PRO A O 1
ATOM 1401 N N . LEU A 1 177 ? -7.197 11.668 4.900 1.00 86.50 177 LEU A N 1
ATOM 1402 C CA . LEU A 1 177 ? -6.791 10.689 3.896 1.00 86.50 177 LEU A CA 1
ATOM 1403 C C . LEU A 1 177 ? -6.306 11.364 2.608 1.00 86.50 177 LEU A C 1
ATOM 1405 O O . LEU A 1 177 ? -5.246 11.021 2.091 1.00 86.50 177 LEU A O 1
ATOM 1409 N N . LEU A 1 178 ? -7.047 12.354 2.111 1.00 87.81 178 LEU A N 1
ATOM 1410 C CA . LEU A 1 178 ? -6.671 13.106 0.919 1.00 87.81 178 LEU A CA 1
ATOM 1411 C C . LEU A 1 178 ? -5.351 13.855 1.132 1.00 87.81 178 LEU A C 1
ATOM 1413 O O . LEU A 1 178 ? -4.447 13.726 0.314 1.00 87.81 178 LEU A O 1
ATOM 1417 N N . ILE A 1 179 ? -5.225 14.600 2.236 1.00 87.12 179 ILE A N 1
ATOM 1418 C CA . ILE A 1 179 ? -4.025 15.397 2.537 1.00 87.12 179 ILE A CA 1
ATOM 1419 C C . ILE A 1 179 ? -2.789 14.500 2.638 1.00 87.12 179 ILE A C 1
ATOM 1421 O O . ILE A 1 179 ? -1.772 14.788 2.013 1.00 87.12 179 ILE A O 1
ATOM 1425 N N . SER A 1 180 ? -2.877 13.406 3.397 1.00 88.62 180 SER A N 1
ATOM 1426 C CA . SER A 1 180 ? -1.752 12.478 3.564 1.00 88.62 180 SER A CA 1
ATOM 1427 C C . SER A 1 180 ? -1.353 11.811 2.245 1.00 88.62 180 SER A C 1
ATOM 1429 O O . SER A 1 180 ? -0.167 11.744 1.938 1.00 88.62 180 SER A O 1
ATOM 1431 N N . THR A 1 181 ? -2.323 11.398 1.425 1.00 88.81 181 THR A N 1
ATOM 1432 C CA . THR A 1 181 ? -2.046 10.782 0.117 1.00 88.81 181 THR A CA 1
ATOM 1433 C C . THR A 1 181 ? -1.394 11.774 -0.845 1.00 88.81 181 THR A C 1
ATOM 1435 O O . THR A 1 181 ? -0.414 11.434 -1.504 1.00 88.81 181 THR A O 1
ATOM 1438 N N . LEU A 1 182 ? -1.887 13.016 -0.900 1.00 89.44 182 LEU A N 1
ATOM 1439 C CA . LEU A 1 182 ? -1.277 14.070 -1.716 1.00 89.44 182 LEU A CA 1
ATOM 1440 C C . LEU A 1 182 ? 0.153 14.377 -1.268 1.00 89.44 182 LEU A C 1
ATOM 1442 O O . LEU A 1 182 ? 1.022 14.585 -2.114 1.00 89.44 182 LEU A O 1
ATOM 1446 N N . LEU A 1 183 ? 0.408 14.389 0.042 1.00 89.00 183 LEU A N 1
ATOM 1447 C CA . LEU A 1 183 ? 1.738 14.635 0.592 1.00 89.00 183 LEU A CA 1
ATOM 1448 C C . LEU A 1 183 ? 2.713 13.522 0.198 1.00 89.00 183 LEU A C 1
ATOM 1450 O O . LEU A 1 183 ? 3.767 13.826 -0.349 1.00 89.00 183 LEU A O 1
ATOM 1454 N N . VAL A 1 184 ? 2.337 12.253 0.386 1.00 90.31 184 VAL A N 1
ATOM 1455 C CA . VAL A 1 184 ? 3.166 11.104 -0.016 1.00 90.31 184 VAL A CA 1
ATOM 1456 C C . VAL A 1 184 ? 3.433 11.111 -1.516 1.00 90.31 184 VAL A C 1
ATO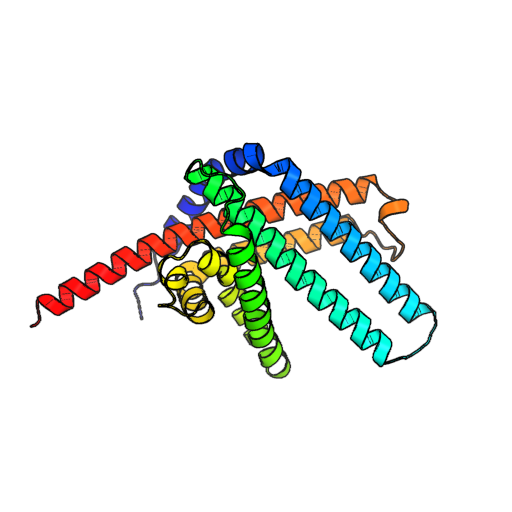M 1458 O O . VAL A 1 184 ? 4.579 10.957 -1.928 1.00 90.31 184 VAL A O 1
ATOM 1461 N N . PHE A 1 185 ? 2.407 11.357 -2.332 1.00 88.56 185 PHE A N 1
ATOM 1462 C CA . PHE A 1 185 ? 2.560 11.425 -3.783 1.00 88.56 185 PHE A CA 1
ATOM 1463 C C . PHE A 1 185 ? 3.515 12.551 -4.208 1.00 88.56 185 PHE A C 1
ATOM 1465 O O . PHE A 1 185 ? 4.423 12.333 -5.006 1.00 88.56 185 PHE A O 1
ATOM 1472 N N . SER A 1 186 ? 3.365 13.740 -3.617 1.00 84.75 186 SER A N 1
ATOM 1473 C CA . SER A 1 186 ? 4.219 14.897 -3.913 1.00 84.75 186 SER A CA 1
ATOM 1474 C C . SER A 1 186 ? 5.665 14.667 -3.473 1.00 84.75 186 SER A C 1
ATOM 1476 O O . SER A 1 186 ? 6.594 15.017 -4.197 1.00 84.75 186 SER A O 1
ATOM 1478 N N . THR A 1 187 ? 5.879 14.057 -2.302 1.00 86.81 187 THR A N 1
ATOM 1479 C CA . THR A 1 187 ? 7.227 13.703 -1.839 1.00 86.81 187 THR A CA 1
ATOM 1480 C C . THR A 1 187 ? 7.846 12.603 -2.696 1.00 86.81 187 THR A C 1
ATOM 1482 O O . THR A 1 187 ? 9.036 12.677 -2.977 1.00 86.81 187 THR A O 1
ATOM 1485 N N . GLY A 1 188 ? 7.055 11.636 -3.167 1.00 85.19 188 GLY A N 1
ATOM 1486 C CA . GLY A 1 188 ? 7.504 10.619 -4.117 1.00 85.19 188 GLY A CA 1
ATOM 1487 C C . GLY A 1 188 ? 8.024 11.240 -5.411 1.00 85.19 188 GLY A C 1
ATOM 1488 O O . GLY A 1 188 ? 9.161 10.979 -5.785 1.00 85.19 188 GLY A O 1
ATOM 1489 N N . ILE A 1 189 ? 7.249 12.140 -6.030 1.00 84.38 189 ILE A N 1
ATOM 1490 C CA . ILE A 1 189 ? 7.678 12.883 -7.230 1.00 84.38 189 ILE A CA 1
ATOM 1491 C C . ILE A 1 189 ? 8.940 13.701 -6.952 1.00 84.38 189 ILE A C 1
ATOM 1493 O O . ILE A 1 189 ? 9.842 13.744 -7.781 1.00 84.38 189 ILE A O 1
ATOM 1497 N N . LEU A 1 190 ? 9.022 14.358 -5.793 1.00 84.75 190 LEU A N 1
ATOM 1498 C CA . LEU A 1 190 ? 10.196 15.147 -5.439 1.00 84.75 190 LEU A CA 1
ATOM 1499 C C . LEU A 1 190 ? 11.440 14.265 -5.304 1.00 84.75 190 LEU A C 1
ATOM 1501 O O . LEU A 1 190 ? 12.472 14.597 -5.881 1.00 84.75 190 LEU A O 1
ATOM 1505 N N . ILE A 1 191 ? 11.341 13.147 -4.577 1.00 84.94 191 ILE A N 1
ATOM 1506 C CA . ILE A 1 191 ? 12.435 12.180 -4.445 1.00 84.94 191 ILE A CA 1
ATOM 1507 C C . ILE A 1 191 ? 12.850 11.708 -5.825 1.00 84.94 191 ILE A C 1
ATOM 1509 O O . ILE A 1 191 ? 14.030 11.791 -6.132 1.00 84.94 191 ILE A O 1
ATOM 1513 N N . ASP A 1 192 ? 11.888 11.305 -6.652 1.00 80.50 192 ASP A N 1
ATOM 1514 C CA . ASP A 1 192 ? 12.130 10.841 -8.009 1.00 80.50 192 ASP A CA 1
ATOM 1515 C C . ASP A 1 192 ? 12.843 11.900 -8.855 1.00 80.50 192 ASP A C 1
ATOM 1517 O O . ASP A 1 192 ? 13.857 11.622 -9.476 1.00 80.50 192 ASP A O 1
ATOM 1521 N N . SER A 1 193 ? 12.402 13.156 -8.801 1.00 79.50 193 SER A N 1
ATOM 1522 C CA . SER A 1 193 ? 13.020 14.249 -9.560 1.00 79.50 193 SER A CA 1
ATOM 1523 C C . SER A 1 193 ? 14.444 14.592 -9.103 1.00 79.50 193 SER A C 1
ATOM 1525 O O . SER A 1 193 ? 15.293 14.938 -9.924 1.00 79.50 193 SER A O 1
ATOM 1527 N N . VAL A 1 194 ? 14.716 14.503 -7.797 1.00 78.38 194 VAL A N 1
ATOM 1528 C CA . VAL A 1 194 ? 16.031 14.80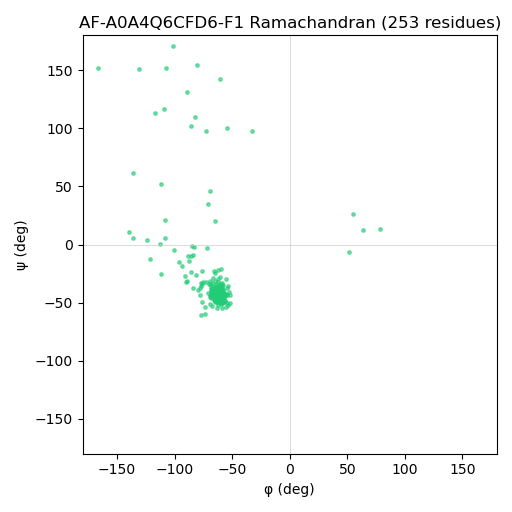1 -7.210 1.00 78.38 194 VAL A CA 1
ATOM 1529 C C . VAL A 1 194 ? 16.988 13.642 -7.435 1.00 78.38 194 VAL A C 1
ATOM 1531 O O . VAL A 1 194 ? 18.182 13.856 -7.656 1.00 78.38 194 VAL A O 1
ATOM 1534 N N . THR A 1 195 ? 16.475 12.416 -7.360 1.00 72.88 195 THR A N 1
ATOM 1535 C CA . THR A 1 195 ? 17.277 11.223 -7.558 1.00 72.88 195 THR A CA 1
ATOM 1536 C C . THR A 1 195 ? 17.502 11.055 -9.043 1.00 72.88 195 THR A C 1
ATOM 1538 O O . THR A 1 195 ? 18.653 11.220 -9.411 1.00 72.88 195 THR A O 1
ATOM 1541 N N . GLN A 1 196 ? 16.467 10.897 -9.881 1.00 66.56 196 GLN A N 1
ATOM 1542 C CA . GLN A 1 196 ? 16.497 10.517 -11.305 1.00 66.56 196 GLN A CA 1
ATOM 1543 C C . GLN A 1 196 ? 17.157 11.499 -12.301 1.00 66.56 196 GLN A C 1
ATOM 1545 O O . GLN A 1 196 ? 16.911 11.394 -13.499 1.00 66.56 196 GLN A O 1
ATOM 1550 N N . GLY A 1 197 ? 18.014 12.433 -11.875 1.00 53.91 197 GLY A N 1
ATOM 1551 C CA . GLY A 1 197 ? 18.684 13.414 -12.742 1.00 53.91 197 GLY A CA 1
ATOM 1552 C C . GLY A 1 197 ? 19.018 12.919 -14.167 1.00 53.91 197 GLY A C 1
ATOM 1553 O O . GLY A 1 197 ? 20.032 12.260 -14.376 1.00 53.91 197 GLY A O 1
ATOM 1554 N N . ALA A 1 198 ? 18.143 13.267 -15.117 1.00 46.88 198 ALA A N 1
ATOM 1555 C CA . ALA A 1 198 ? 18.229 13.252 -16.584 1.00 46.88 198 ALA A CA 1
ATOM 1556 C C . ALA A 1 198 ? 18.675 11.987 -17.363 1.00 46.88 198 ALA A C 1
ATOM 1558 O O . ALA A 1 198 ? 18.590 12.019 -18.591 1.00 46.88 198 ALA A O 1
ATOM 1559 N N . SER A 1 199 ? 19.121 10.884 -16.753 1.00 50.75 199 SER A N 1
ATOM 1560 C CA . SER A 1 199 ? 19.643 9.724 -17.507 1.00 50.75 199 SER A CA 1
ATOM 1561 C C . SER A 1 199 ? 18.809 8.454 -17.311 1.00 50.75 199 SER A C 1
ATOM 1563 O O . SER A 1 199 ? 18.813 7.861 -16.233 1.00 50.75 199 SER A O 1
ATOM 1565 N N . GLY A 1 200 ? 18.138 7.992 -18.371 1.00 56.47 200 GLY A N 1
ATOM 1566 C CA . GLY A 1 200 ? 17.375 6.732 -18.425 1.00 56.47 200 GLY A CA 1
ATOM 1567 C C . GLY A 1 200 ? 18.229 5.451 -18.424 1.00 56.47 200 GLY A C 1
ATOM 1568 O O . GLY A 1 200 ? 17.881 4.483 -19.097 1.00 56.47 200 GLY A O 1
ATOM 1569 N N . GLU A 1 201 ? 19.362 5.440 -17.720 1.00 58.72 201 GLU A N 1
ATOM 1570 C CA . GLU A 1 201 ? 20.271 4.292 -17.613 1.00 58.72 201 GLU A CA 1
ATOM 1571 C C . GLU A 1 201 ? 20.193 3.639 -16.232 1.00 58.72 201 GLU A C 1
ATOM 1573 O O . GLU A 1 201 ? 19.874 4.301 -15.258 1.00 58.72 201 GLU A O 1
ATOM 1578 N N . ALA A 1 202 ? 20.476 2.335 -16.137 1.00 61.97 202 ALA A N 1
ATOM 1579 C CA . ALA A 1 202 ? 20.292 1.522 -14.930 1.00 61.97 202 ALA A CA 1
ATOM 1580 C C . ALA A 1 202 ? 21.009 2.090 -13.678 1.00 61.97 202 ALA A C 1
ATOM 1582 O O . ALA A 1 202 ? 22.203 1.878 -13.446 1.00 61.97 202 ALA A O 1
ATOM 1583 N N . TRP A 1 203 ? 20.219 2.763 -12.840 1.00 67.12 203 TRP A N 1
ATOM 1584 C CA . TRP A 1 203 ? 20.622 3.585 -11.695 1.00 67.12 203 TRP A CA 1
ATOM 1585 C C . TRP A 1 203 ? 21.408 2.847 -10.609 1.00 67.12 203 TRP A C 1
ATOM 1587 O O . TRP A 1 203 ? 22.313 3.423 -9.997 1.00 67.12 203 TRP A O 1
ATOM 1597 N N . LEU A 1 204 ? 21.083 1.569 -10.386 1.00 74.69 204 LEU A N 1
ATOM 1598 C CA . LEU A 1 204 ? 21.638 0.764 -9.296 1.00 74.69 204 LEU A CA 1
ATOM 1599 C C . LEU A 1 204 ? 23.170 0.679 -9.353 1.00 74.69 204 LEU A C 1
ATOM 1601 O O . LEU A 1 204 ? 23.835 0.753 -8.322 1.00 74.69 204 LEU A O 1
ATOM 1605 N N . TRP A 1 205 ? 23.725 0.553 -10.561 1.00 80.12 205 TRP A N 1
ATOM 1606 C CA . TRP A 1 205 ? 25.154 0.316 -10.766 1.00 80.12 205 TRP A CA 1
ATOM 1607 C C . TRP A 1 205 ? 25.961 1.605 -10.889 1.00 80.12 205 TRP A C 1
ATOM 1609 O O . TRP A 1 205 ? 27.113 1.655 -10.469 1.00 80.12 205 TRP A O 1
ATOM 1619 N N . GLN A 1 206 ? 25.361 2.658 -11.445 1.00 84.06 206 GLN A N 1
ATOM 1620 C CA . GLN A 1 206 ? 26.063 3.913 -11.712 1.00 84.06 206 GLN A CA 1
ATOM 1621 C C . GLN A 1 206 ? 26.119 4.824 -10.485 1.00 84.06 206 GLN A C 1
ATOM 1623 O O . GLN A 1 206 ? 27.115 5.511 -10.262 1.00 84.06 206 GLN A O 1
ATOM 1628 N N . ARG A 1 207 ? 25.043 4.855 -9.687 1.00 84.62 207 ARG A N 1
ATOM 1629 C CA . ARG A 1 207 ? 24.908 5.748 -8.527 1.00 84.62 207 ARG A CA 1
ATOM 1630 C C . ARG A 1 207 ? 24.330 5.006 -7.315 1.00 84.62 207 ARG A C 1
ATOM 1632 O O . ARG A 1 207 ? 23.285 5.408 -6.795 1.00 84.62 207 ARG A O 1
ATOM 1639 N N . PRO A 1 208 ? 25.018 3.967 -6.803 1.00 85.44 208 PRO A N 1
ATOM 1640 C CA . PRO A 1 208 ? 24.505 3.132 -5.714 1.00 85.44 208 PRO A CA 1
ATOM 1641 C C . PRO A 1 208 ? 24.189 3.932 -4.442 1.00 85.44 208 PRO A C 1
ATOM 1643 O O . PRO A 1 208 ? 23.228 3.623 -3.745 1.00 85.44 208 PRO A O 1
ATOM 1646 N N . GLY A 1 209 ? 24.943 5.002 -4.156 1.00 87.44 209 GLY A N 1
ATOM 1647 C CA . GLY A 1 209 ? 24.681 5.879 -3.010 1.00 87.44 209 GLY A CA 1
ATOM 1648 C C . GLY A 1 209 ? 23.380 6.681 -3.133 1.00 87.44 209 GLY A C 1
ATOM 1649 O O . GLY A 1 209 ? 22.627 6.772 -2.166 1.00 87.44 209 GLY A O 1
ATOM 1650 N N . ALA A 1 210 ? 23.081 7.219 -4.321 1.00 84.44 210 ALA A N 1
ATOM 1651 C CA . ALA A 1 210 ? 21.831 7.941 -4.569 1.00 84.44 210 ALA A CA 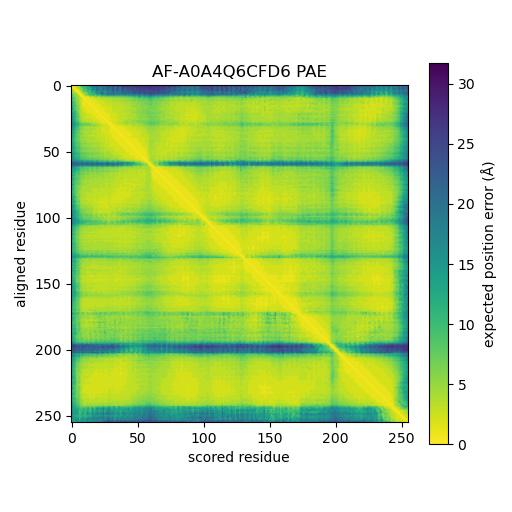1
ATOM 1652 C C . ALA A 1 210 ? 20.625 6.992 -4.523 1.00 84.44 210 ALA A C 1
ATOM 1654 O O . ALA A 1 210 ? 19.602 7.328 -3.929 1.00 84.44 210 ALA A O 1
ATOM 1655 N N . PHE A 1 211 ? 20.779 5.784 -5.079 1.00 84.12 211 PHE A N 1
ATOM 1656 C CA . PHE A 1 211 ? 19.785 4.718 -4.970 1.00 84.12 211 PHE A CA 1
ATOM 1657 C C . PHE A 1 211 ? 19.519 4.346 -3.506 1.00 84.12 211 PHE A C 1
ATOM 1659 O O . PHE A 1 211 ? 18.370 4.350 -3.073 1.00 84.12 211 PHE A O 1
ATOM 1666 N N . LEU A 1 212 ? 20.572 4.093 -2.721 1.00 87.94 212 LEU A N 1
ATOM 1667 C CA . LEU A 1 212 ? 20.441 3.735 -1.309 1.00 87.94 212 LEU A CA 1
ATOM 1668 C C . LEU A 1 212 ? 19.720 4.832 -0.516 1.00 87.94 212 LEU A C 1
ATOM 1670 O O . LEU A 1 212 ? 18.809 4.535 0.252 1.00 87.94 212 LEU A O 1
ATOM 1674 N N . LEU A 1 213 ? 20.096 6.097 -0.721 1.00 88.25 213 LEU A N 1
ATOM 1675 C CA . LEU A 1 213 ? 19.448 7.232 -0.066 1.00 88.25 213 LEU A CA 1
ATOM 1676 C C . LEU A 1 213 ? 17.966 7.343 -0.456 1.00 88.25 213 LEU A C 1
ATOM 1678 O O . LEU A 1 213 ? 17.119 7.527 0.416 1.00 88.25 213 LEU A O 1
ATOM 1682 N N . SER A 1 214 ? 17.649 7.194 -1.744 1.00 86.50 214 SER A N 1
ATOM 1683 C CA . SER A 1 214 ? 16.273 7.212 -2.250 1.00 86.50 214 SER A CA 1
ATOM 1684 C C . SER A 1 214 ? 15.423 6.094 -1.646 1.00 86.50 214 SER A C 1
ATOM 1686 O O . SER A 1 214 ? 14.329 6.361 -1.149 1.00 86.50 214 SER A O 1
ATOM 1688 N N . ALA A 1 215 ? 15.949 4.867 -1.614 1.00 87.56 215 ALA A N 1
ATOM 1689 C CA . ALA A 1 215 ? 15.280 3.717 -1.018 1.00 87.56 215 ALA A CA 1
ATOM 1690 C C . ALA A 1 215 ? 15.049 3.927 0.487 1.00 87.56 215 ALA A C 1
ATOM 1692 O O . ALA A 1 215 ? 13.954 3.701 0.988 1.00 87.56 215 ALA A O 1
ATOM 1693 N N . LEU A 1 216 ? 16.037 4.440 1.226 1.00 90.94 216 LEU A N 1
ATOM 1694 C CA . LEU A 1 216 ? 15.876 4.722 2.657 1.00 90.94 216 LEU A CA 1
ATOM 1695 C C . LEU A 1 216 ? 14.835 5.818 2.933 1.00 90.94 216 LEU A C 1
ATOM 1697 O O . LEU A 1 216 ? 14.037 5.683 3.862 1.00 90.94 216 LEU A O 1
ATOM 1701 N N . LEU A 1 217 ? 14.812 6.885 2.130 1.00 90.81 217 LEU A N 1
ATOM 1702 C CA . LEU A 1 217 ? 13.805 7.944 2.246 1.00 90.81 217 LEU A CA 1
ATOM 1703 C C . LEU A 1 217 ? 12.401 7.419 1.927 1.00 90.81 217 LEU A C 1
ATOM 1705 O O . LEU A 1 217 ? 11.459 7.677 2.677 1.00 90.81 217 LEU A O 1
ATOM 1709 N N . THR A 1 218 ? 12.271 6.643 0.853 1.00 90.12 218 THR A N 1
ATOM 1710 C CA . THR A 1 218 ? 10.996 6.060 0.417 1.00 90.12 218 THR A CA 1
ATOM 1711 C C . THR A 1 218 ? 10.476 5.046 1.433 1.00 90.12 218 THR A C 1
ATOM 1713 O O . THR A 1 218 ? 9.302 5.094 1.799 1.00 90.12 218 THR A O 1
ATOM 1716 N N . LEU A 1 219 ? 11.352 4.193 1.975 1.00 91.25 219 LEU A N 1
ATOM 1717 C CA . LEU A 1 219 ? 11.058 3.305 3.101 1.00 91.25 219 LEU A CA 1
ATOM 1718 C C . LEU A 1 219 ? 10.491 4.093 4.286 1.00 91.25 219 LEU A C 1
ATOM 1720 O O . LEU A 1 219 ? 9.440 3.738 4.819 1.00 91.25 219 LEU A O 1
ATOM 1724 N N . PHE A 1 220 ? 11.185 5.158 4.697 1.00 92.88 220 PHE A N 1
ATOM 1725 C CA . PHE A 1 220 ? 10.787 5.972 5.840 1.00 92.88 220 PHE A CA 1
ATOM 1726 C C . PHE A 1 220 ? 9.408 6.606 5.626 1.00 92.88 220 PHE A C 1
ATOM 1728 O O . PHE A 1 220 ? 8.539 6.482 6.488 1.00 92.88 220 PHE A O 1
ATOM 1735 N N . ILE A 1 221 ? 9.179 7.230 4.468 1.00 92.50 221 ILE A N 1
ATOM 1736 C CA . ILE A 1 221 ? 7.905 7.882 4.136 1.00 92.50 221 ILE A CA 1
ATOM 1737 C C . ILE A 1 221 ? 6.764 6.868 4.087 1.00 92.50 221 ILE A C 1
ATOM 1739 O O . ILE A 1 221 ? 5.730 7.094 4.715 1.00 92.50 221 ILE A O 1
ATOM 1743 N N . ASN A 1 222 ? 6.956 5.740 3.397 1.00 91.62 222 ASN A N 1
ATOM 1744 C CA . ASN A 1 222 ? 5.939 4.696 3.294 1.00 91.62 222 ASN A CA 1
ATOM 1745 C C . ASN A 1 222 ? 5.594 4.114 4.666 1.00 91.62 222 ASN A C 1
ATOM 1747 O O . ASN A 1 222 ? 4.426 3.855 4.947 1.00 91.62 222 ASN A O 1
ATOM 1751 N N . LEU A 1 223 ? 6.588 3.945 5.541 1.00 93.06 223 LEU A N 1
ATOM 1752 C CA . LEU A 1 223 ? 6.355 3.448 6.891 1.00 93.06 223 LEU A CA 1
ATOM 1753 C C . LEU A 1 223 ? 5.582 4.459 7.742 1.00 93.06 223 LEU A C 1
ATOM 1755 O O . LEU A 1 223 ? 4.616 4.086 8.404 1.00 93.06 223 LEU A O 1
ATOM 1759 N N . VAL A 1 224 ? 5.974 5.738 7.717 1.00 93.56 224 VAL A N 1
ATOM 1760 C CA . VAL A 1 224 ? 5.245 6.808 8.420 1.00 93.56 224 VAL A CA 1
ATOM 1761 C C . VAL A 1 224 ? 3.800 6.883 7.927 1.00 93.56 224 VAL A C 1
ATOM 1763 O O . VAL A 1 224 ? 2.881 6.998 8.739 1.00 93.56 224 VAL A O 1
ATOM 1766 N N . TYR A 1 225 ? 3.593 6.787 6.613 1.00 94.12 225 TYR A N 1
ATOM 1767 C CA . TYR A 1 225 ? 2.270 6.820 6.002 1.00 94.12 225 TYR A CA 1
ATOM 1768 C C . TYR A 1 225 ? 1.399 5.635 6.427 1.00 94.12 225 TYR A C 1
ATOM 1770 O O . TYR A 1 225 ? 0.272 5.850 6.864 1.00 94.12 225 TYR A O 1
ATOM 1778 N N . GLU A 1 226 ? 1.912 4.405 6.383 1.00 93.88 226 GLU A N 1
ATOM 1779 C CA . GLU A 1 226 ? 1.148 3.226 6.814 1.00 93.88 226 GLU A CA 1
ATOM 1780 C C . GLU A 1 226 ? 0.808 3.278 8.309 1.00 93.88 226 GLU A C 1
ATOM 1782 O O . GLU A 1 226 ? -0.331 3.029 8.700 1.00 93.88 226 GLU A O 1
ATOM 1787 N N . VAL A 1 227 ? 1.749 3.691 9.168 1.00 94.31 227 VAL A N 1
ATOM 1788 C CA . VAL A 1 227 ? 1.465 3.875 10.604 1.00 94.31 227 VAL A CA 1
ATOM 1789 C C . VAL A 1 227 ? 0.384 4.942 10.813 1.00 94.31 227 VAL A C 1
ATOM 1791 O O . VAL A 1 227 ? -0.497 4.775 11.660 1.00 94.31 227 VAL A O 1
ATOM 1794 N N . PHE A 1 228 ? 0.408 6.018 10.022 1.00 94.75 228 PHE A N 1
ATOM 1795 C CA . PHE A 1 228 ? -0.640 7.034 10.032 1.00 94.75 228 PHE A CA 1
ATOM 1796 C C . PHE A 1 228 ? -1.998 6.476 9.594 1.00 94.75 228 PHE A C 1
ATOM 1798 O O . PHE A 1 228 ? -2.997 6.739 10.267 1.00 94.75 228 PHE A O 1
ATOM 1805 N N . LEU A 1 229 ? -2.053 5.682 8.521 1.00 94.44 229 LEU A N 1
ATOM 1806 C CA . LEU A 1 229 ? -3.292 5.052 8.064 1.00 94.44 229 LEU A CA 1
ATOM 1807 C C . LEU A 1 229 ? -3.864 4.091 9.108 1.00 94.44 229 LEU A C 1
ATOM 1809 O O . LEU A 1 229 ? -5.071 4.131 9.357 1.00 94.44 229 LEU A O 1
ATOM 1813 N N . VAL A 1 230 ? -3.022 3.305 9.784 1.00 94.94 230 VAL A N 1
ATOM 1814 C CA . VAL A 1 230 ? -3.450 2.441 10.893 1.00 94.94 230 VAL A CA 1
ATOM 1815 C C . VAL A 1 230 ? -4.025 3.270 12.042 1.00 94.94 230 VAL A C 1
ATOM 1817 O O . VAL A 1 230 ? -5.123 2.976 12.517 1.00 94.94 230 VAL A O 1
ATOM 1820 N N . ALA A 1 231 ? -3.332 4.326 12.477 1.00 93.75 231 ALA A N 1
ATOM 1821 C CA . ALA A 1 231 ? -3.813 5.196 13.552 1.00 93.75 231 ALA A CA 1
ATOM 1822 C C . ALA A 1 231 ? -5.154 5.861 13.197 1.00 93.75 231 ALA A C 1
ATOM 1824 O O . ALA A 1 231 ? -6.090 5.883 14.002 1.00 93.75 231 ALA A O 1
ATOM 1825 N N . LEU A 1 232 ? -5.276 6.367 11.967 1.00 93.88 232 LEU A N 1
ATOM 1826 C CA . LEU A 1 232 ? -6.513 6.940 11.449 1.00 93.88 232 LEU A CA 1
ATOM 1827 C C . LEU A 1 232 ? -7.639 5.896 11.415 1.00 93.88 232 LEU A C 1
ATOM 1829 O O . LEU A 1 232 ? -8.740 6.166 11.893 1.00 93.88 232 LEU A O 1
ATOM 1833 N N . PHE A 1 233 ? -7.361 4.691 10.917 1.00 95.06 233 PHE A N 1
ATOM 1834 C CA . PHE A 1 233 ? -8.323 3.594 10.850 1.00 95.06 233 PHE A CA 1
ATOM 1835 C C . PHE A 1 233 ? -8.861 3.200 12.234 1.00 95.06 233 PHE A C 1
ATOM 1837 O O . PHE A 1 233 ? -10.076 3.074 12.418 1.00 95.06 233 PHE A O 1
ATOM 1844 N N . LEU A 1 234 ? -7.980 3.047 13.228 1.00 93.38 234 LEU A N 1
ATOM 1845 C CA . LEU A 1 234 ? -8.370 2.693 14.596 1.00 93.38 234 LEU A CA 1
ATOM 1846 C C . LEU A 1 234 ? -9.300 3.748 15.207 1.00 93.38 234 LEU A C 1
ATOM 1848 O O . LEU A 1 234 ? -10.332 3.401 15.781 1.00 93.38 234 LEU A O 1
ATOM 1852 N N . ARG A 1 235 ? -8.999 5.036 15.013 1.00 92.50 235 ARG A N 1
ATOM 1853 C CA . ARG A 1 235 ? -9.852 6.137 15.491 1.00 92.50 235 ARG A CA 1
ATOM 1854 C C . ARG A 1 235 ? -11.218 6.155 14.831 1.00 92.50 235 ARG A C 1
ATOM 1856 O O . ARG A 1 235 ? -12.230 6.331 15.507 1.00 92.50 235 ARG A O 1
ATOM 1863 N N . LEU A 1 236 ? -11.257 5.968 13.515 1.00 92.38 236 LEU A N 1
ATOM 1864 C CA . LEU A 1 236 ? -12.521 5.905 12.791 1.00 92.38 236 LEU A CA 1
ATOM 1865 C C . LEU A 1 236 ? -13.355 4.698 13.235 1.00 92.38 236 LEU A C 1
ATOM 1867 O O . LEU A 1 236 ? -14.574 4.806 13.305 1.00 92.38 236 LEU A O 1
ATOM 1871 N N . THR A 1 237 ? -12.712 3.580 13.581 1.00 93.38 237 THR A N 1
ATOM 1872 C CA . THR A 1 237 ? -13.398 2.384 14.090 1.00 93.38 237 THR A CA 1
ATOM 1873 C C . THR A 1 237 ? -14.095 2.660 15.419 1.00 93.38 237 THR A C 1
ATOM 1875 O O . THR A 1 237 ? -15.279 2.354 15.541 1.00 93.38 237 THR A O 1
ATOM 1878 N N . VAL A 1 238 ? -13.403 3.291 16.377 1.00 92.25 238 VAL A N 1
ATOM 1879 C CA . VAL A 1 238 ? -14.001 3.706 17.663 1.00 92.25 238 VAL A CA 1
ATOM 1880 C C . VAL A 1 238 ? -15.202 4.619 17.418 1.00 92.25 238 VAL A C 1
ATOM 1882 O O . VAL A 1 238 ? -16.297 4.356 17.894 1.00 92.25 238 VAL A O 1
ATOM 1885 N N . ARG A 1 239 ? -15.043 5.618 16.548 1.00 89.44 239 ARG A N 1
ATOM 1886 C CA . ARG A 1 239 ? -16.114 6.572 16.242 1.00 89.44 239 ARG A CA 1
ATOM 1887 C C . ARG A 1 239 ? -17.350 5.930 15.601 1.00 89.44 239 ARG A C 1
ATOM 1889 O O . ARG A 1 239 ? -18.474 6.370 15.846 1.00 89.44 239 ARG A O 1
ATOM 1896 N N . ILE A 1 240 ? -17.158 4.931 14.739 1.00 89.19 240 ILE A N 1
ATOM 1897 C CA . ILE A 1 240 ? -18.270 4.180 14.141 1.00 89.19 240 ILE A CA 1
ATOM 1898 C C . ILE A 1 240 ? -18.994 3.361 15.214 1.00 89.19 240 ILE A C 1
ATOM 1900 O O . ILE A 1 240 ? -20.221 3.307 15.177 1.00 89.19 240 ILE A O 1
ATOM 1904 N N . ALA A 1 241 ? -18.265 2.768 16.166 1.00 89.19 241 ALA A N 1
ATOM 1905 C CA . ALA A 1 241 ? -18.865 2.044 17.285 1.00 89.19 241 ALA A CA 1
ATOM 1906 C C . ALA A 1 241 ? -19.736 2.976 18.149 1.00 89.19 241 ALA A C 1
ATOM 1908 O O . ALA A 1 241 ? -20.920 2.694 18.322 1.00 89.19 241 ALA A O 1
ATOM 1909 N N . ASP A 1 242 ? -19.209 4.144 18.535 1.00 88.50 242 ASP A N 1
ATOM 1910 C CA . ASP A 1 242 ? -19.940 5.146 19.329 1.00 88.50 242 ASP A CA 1
ATOM 1911 C C . ASP A 1 242 ? -21.204 5.657 18.608 1.00 88.50 242 ASP A C 1
ATOM 1913 O O . ASP A 1 242 ? -22.226 5.975 19.217 1.00 88.50 242 ASP A O 1
ATOM 1917 N N . SER A 1 243 ? -21.157 5.745 17.275 1.00 86.62 243 SER A N 1
ATOM 1918 C CA . SER A 1 243 ? -22.311 6.170 16.470 1.00 86.62 243 SER A CA 1
ATOM 1919 C C . SER A 1 243 ? -23.374 5.070 16.355 1.00 86.62 243 SER A C 1
ATOM 1921 O O . SER A 1 243 ? -24.562 5.371 16.265 1.00 86.62 243 SER A O 1
ATOM 1923 N N . GLY A 1 244 ? -22.961 3.799 16.344 1.00 82.62 244 GLY A N 1
ATOM 1924 C CA . GLY A 1 244 ? -23.858 2.646 16.259 1.00 82.62 244 GLY A CA 1
ATOM 1925 C C . GLY A 1 244 ? -24.671 2.424 17.536 1.00 82.62 244 GLY A C 1
ATOM 1926 O O . GLY A 1 244 ? -25.873 2.177 17.449 1.00 82.62 244 GLY A O 1
ATOM 1927 N N . GLU A 1 245 ? -24.050 2.578 18.708 1.00 71.56 245 GLU A N 1
ATOM 1928 C CA . GLU A 1 245 ? -24.735 2.436 20.005 1.00 71.56 245 GLU A CA 1
ATOM 1929 C C . GLU A 1 245 ? -25.823 3.499 20.201 1.00 71.56 245 GLU A C 1
ATOM 1931 O O . GLU A 1 245 ? -26.936 3.184 20.623 1.00 71.56 245 GLU A O 1
ATOM 1936 N N . ASN A 1 246 ? -25.559 4.739 19.780 1.00 64.31 246 ASN A N 1
ATOM 1937 C CA . ASN A 1 246 ? -26.552 5.813 19.830 1.00 64.31 246 ASN A CA 1
ATOM 1938 C C . ASN A 1 246 ? -27.784 5.527 18.952 1.00 64.31 246 ASN A C 1
ATOM 1940 O O . ASN A 1 246 ? -28.897 5.905 19.307 1.00 64.31 246 ASN A O 1
ATOM 1944 N N . HIS A 1 247 ? -27.624 4.828 17.824 1.00 62.69 247 HIS A N 1
ATOM 1945 C CA . HIS A 1 247 ? -28.762 4.451 16.982 1.00 62.69 247 HIS A CA 1
ATOM 1946 C C . HIS A 1 247 ? -29.561 3.269 17.539 1.00 62.69 247 HIS A C 1
ATOM 1948 O O . HIS A 1 247 ? -30.782 3.256 17.390 1.00 62.69 247 HIS A O 1
ATOM 1954 N N . ALA A 1 248 ? -28.906 2.316 18.208 1.00 60.91 248 ALA A N 1
ATOM 1955 C CA . ALA A 1 248 ? -29.595 1.214 18.877 1.00 60.91 248 ALA A CA 1
ATOM 1956 C C . ALA A 1 248 ? -30.433 1.706 20.072 1.00 60.91 248 ALA A C 1
ATOM 1958 O O . ALA A 1 248 ? -31.565 1.263 20.246 1.00 60.91 248 ALA A O 1
ATOM 1959 N N . HIS A 1 249 ? -29.927 2.676 20.843 1.00 51.91 249 HIS A N 1
ATOM 1960 C CA . HIS A 1 249 ? -30.670 3.265 21.962 1.00 51.91 249 HIS A CA 1
ATOM 1961 C C . HIS A 1 249 ? -31.887 4.089 21.514 1.00 51.91 249 HIS A C 1
ATOM 1963 O O . HIS A 1 249 ? -32.962 3.947 22.090 1.00 51.91 249 HIS A O 1
ATOM 1969 N N . VAL A 1 250 ? -31.773 4.872 20.436 1.00 53.06 250 VAL A N 1
ATOM 1970 C CA . VAL A 1 250 ? -32.904 5.663 19.908 1.00 53.06 250 VAL A CA 1
ATOM 1971 C C . VAL A 1 250 ? -34.023 4.775 19.335 1.00 53.06 250 VAL A C 1
ATOM 1973 O O . VAL A 1 250 ? -35.195 5.148 19.381 1.00 53.06 250 VAL A O 1
ATOM 1976 N N . GLN A 1 251 ? -33.697 3.583 18.823 1.00 47.94 251 GLN A N 1
ATOM 1977 C CA . GLN A 1 251 ? -34.706 2.629 18.344 1.00 47.94 251 GLN A CA 1
ATOM 1978 C C . GLN A 1 251 ? -35.444 1.892 19.471 1.00 47.94 251 GLN A C 1
ATOM 1980 O O . GLN A 1 251 ? -36.561 1.444 19.242 1.00 47.94 251 GLN A O 1
ATOM 1985 N N . LEU A 1 252 ? -34.861 1.793 20.671 1.00 52.59 252 LEU A N 1
ATOM 1986 C CA . LEU A 1 252 ? -35.495 1.148 21.829 1.00 52.59 252 LEU A CA 1
ATOM 1987 C C . LEU A 1 252 ? -36.401 2.092 22.632 1.00 52.59 252 LEU A C 1
ATOM 1989 O O . LEU A 1 252 ? -37.311 1.625 23.302 1.00 52.59 252 LEU A O 1
ATOM 1993 N N . GLU A 1 253 ? -36.194 3.410 22.560 1.00 47.72 253 GLU A N 1
ATOM 1994 C CA . GLU A 1 253 ? -37.072 4.396 23.221 1.00 47.72 253 GLU A CA 1
ATOM 1995 C C . GLU A 1 253 ? -38.319 4.760 22.396 1.00 47.72 253 GLU A C 1
ATOM 1997 O O . GLU A 1 253 ? -39.209 5.456 22.882 1.00 47.72 253 GLU A O 1
ATOM 2002 N N . THR A 1 254 ? -38.391 4.309 21.141 1.00 57.31 254 THR A N 1
ATOM 2003 C CA . THR A 1 254 ? -39.500 4.608 20.218 1.00 57.31 254 THR A CA 1
ATOM 2004 C C . THR A 1 254 ? -40.412 3.409 19.936 1.00 57.31 254 THR A C 1
ATOM 2006 O O . THR A 1 254 ? -41.332 3.530 19.125 1.00 57.31 254 THR A O 1
ATOM 2009 N N . SER A 1 255 ? -40.186 2.282 20.621 1.00 48.44 255 SER A N 1
ATOM 2010 C CA . SER A 1 255 ? -41.006 1.060 20.594 1.00 48.44 255 SER A CA 1
ATOM 2011 C C . SER A 1 255 ? -41.697 0.826 21.929 1.00 48.44 255 SER A C 1
ATOM 2013 O O . SER A 1 255 ? -42.913 0.542 21.916 1.00 48.44 255 SER A O 1
#

Secondary structure (DSSP, 8-state):
----SSHHHHHHHHHHHHHHHHHHHHHHHHHHHHHHHHHHHHHHHHHHHHHHHHHHHTT---HHHHHHHHHHHHHHHHHHHHHHHHHHHHHHHHHHH---SS-TTHHHHHHHHHHHHHHHHHHHHTTTTT-HHHHHHHHHHHTTHHHHHHH-HHHHTTSS-HHHHHHHHHHHSHHHHHHHHHHHHHHHHHHHHHHS-S--S-HHHH-HHHHHHHHHHHHHHHHHHHHHHHHHHHHHHHHHHHHHHHHHHHHHS--